Protein AF-A0A2K3MLM9-F1 (afdb_monomer)

Radius of gyration: 19.61 Å; Cα contacts (8 Å, |Δi|>4): 343; chains: 1; bounding box: 57×37×43 Å

Solvent-accessible surface area (backbone atoms only — not comparable to full-atom values): 11758 Å² total; per-residue (Å²): 113,36,79,47,75,52,53,38,88,58,77,41,21,34,33,25,60,67,54,28,51,53,52,36,50,49,47,52,48,19,49,77,69,70,30,42,37,36,36,40,39,23,17,70,8,52,23,69,92,56,47,68,53,13,57,51,27,36,57,53,37,41,52,50,48,48,47,32,40,68,79,66,66,47,57,37,33,18,35,39,33,67,45,21,12,20,46,44,40,74,22,64,52,65,68,32,81,50,70,45,68,47,87,93,38,50,70,34,66,64,51,69,69,60,54,52,52,51,53,59,56,54,72,73,68,84,79,83,92,83,88,79,91,86,80,87,79,79,98,71,66,66,46,74,50,76,44,68,44,80,36,78,95,73,40,28,32,39,30,39,37,37,33,20,43,81,86,66,45,85,71,50,70,50,77,48,78,41,87,50,81,60,58,69,70,57,42,47,55,48,36,51,50,50,50,50,51,54,45,55,76,74,38,98,75,84,85,86,75,135

Structure (mmCIF, N/CA/C/O backbone):
data_AF-A0A2K3MLM9-F1
#
_entry.id   AF-A0A2K3MLM9-F1
#
loop_
_atom_site.group_PDB
_atom_site.id
_atom_site.type_symbol
_atom_site.label_atom_id
_atom_site.label_alt_id
_atom_site.label_comp_id
_atom_site.label_asym_id
_atom_site.label_entity_id
_atom_site.label_seq_id
_atom_site.pdbx_PDB_ins_code
_atom_site.Cartn_x
_atom_site.Cartn_y
_atom_site.Cartn_z
_atom_site.occupancy
_atom_site.B_iso_or_equiv
_atom_site.auth_seq_id
_atom_site.auth_comp_id
_atom_site.auth_asym_id
_atom_site.auth_atom_id
_atom_site.pdbx_PDB_model_num
ATOM 1 N N . VAL A 1 1 ? -19.804 -4.302 3.573 1.00 90.56 1 VAL A N 1
ATOM 2 C CA . VAL A 1 1 ? -18.387 -4.285 3.144 1.00 90.56 1 VAL A CA 1
ATOM 3 C C . VAL A 1 1 ? -18.208 -3.100 2.211 1.00 90.56 1 VAL A C 1
ATOM 5 O O . VAL A 1 1 ? -19.071 -2.912 1.361 1.00 90.56 1 VAL A O 1
ATOM 8 N N . ALA A 1 2 ? -17.170 -2.289 2.395 1.00 97.31 2 ALA A N 1
ATOM 9 C CA . ALA A 1 2 ? -16.799 -1.199 1.493 1.00 97.31 2 ALA A CA 1
ATOM 10 C C . ALA A 1 2 ? -15.639 -1.664 0.600 1.00 97.31 2 ALA A C 1
ATOM 12 O O . ALA A 1 2 ? -14.685 -2.255 1.106 1.00 97.31 2 ALA A O 1
ATOM 13 N N . ILE A 1 3 ? -15.735 -1.450 -0.715 1.00 97.81 3 ILE A N 1
ATOM 14 C CA . ILE A 1 3 ? -14.769 -1.986 -1.684 1.00 97.81 3 ILE A CA 1
ATOM 15 C C . ILE A 1 3 ? -14.265 -0.872 -2.600 1.00 97.81 3 ILE A C 1
ATOM 17 O O . ILE A 1 3 ? -15.057 -0.091 -3.127 1.00 97.81 3 ILE A O 1
ATOM 21 N N . GLY A 1 4 ? -12.949 -0.824 -2.794 1.00 97.56 4 GLY A N 1
ATOM 22 C CA . GLY A 1 4 ? -12.279 0.024 -3.775 1.00 97.56 4 GLY A CA 1
ATOM 23 C C . GLY A 1 4 ? -11.453 -0.820 -4.739 1.00 97.56 4 GLY A C 1
ATOM 24 O O . GLY A 1 4 ? -10.798 -1.769 -4.322 1.00 97.56 4 GLY A O 1
ATOM 25 N N . ILE A 1 5 ? -11.475 -0.479 -6.025 1.00 97.44 5 ILE A N 1
ATOM 26 C CA . ILE A 1 5 ? -10.674 -1.151 -7.053 1.00 97.44 5 ILE A CA 1
ATOM 27 C C . ILE A 1 5 ? -9.903 -0.075 -7.809 1.00 97.44 5 ILE A C 1
ATOM 29 O O . ILE A 1 5 ? -10.495 0.894 -8.292 1.00 97.44 5 ILE A O 1
ATOM 33 N N . MET A 1 6 ? -8.581 -0.213 -7.851 1.00 96.44 6 MET A N 1
ATOM 34 C CA . MET A 1 6 ? -7.717 0.647 -8.651 1.00 96.44 6 MET A CA 1
ATOM 35 C C . MET A 1 6 ? -7.666 0.149 -10.095 1.00 96.44 6 MET A C 1
ATOM 37 O O . MET A 1 6 ? -7.572 -1.050 -10.335 1.00 96.44 6 MET A O 1
ATOM 41 N N . GLU A 1 7 ? -7.694 1.083 -11.044 1.00 94.56 7 GLU A N 1
ATOM 42 C CA . GLU A 1 7 ? -7.625 0.791 -12.477 1.00 94.56 7 GLU A CA 1
ATOM 43 C C . GLU A 1 7 ? -6.216 1.089 -12.999 1.00 94.56 7 GLU A C 1
ATOM 45 O O . GLU A 1 7 ? -5.811 2.256 -13.046 1.00 94.56 7 GLU A O 1
ATOM 50 N N . PHE A 1 8 ? -5.459 0.050 -13.365 1.00 92.19 8 PHE A N 1
ATOM 51 C CA . PHE A 1 8 ? -4.082 0.212 -13.835 1.00 92.19 8 PHE A CA 1
ATOM 52 C C . PHE A 1 8 ? -4.017 0.780 -15.256 1.00 92.19 8 PHE A C 1
ATOM 54 O O . PHE A 1 8 ? -3.104 1.553 -15.556 1.00 92.19 8 PHE A O 1
ATOM 61 N N . GLU A 1 9 ? -4.993 0.475 -16.117 1.00 92.69 9 GLU A N 1
ATOM 62 C CA . GLU A 1 9 ? -5.016 0.991 -17.493 1.00 92.69 9 GLU A CA 1
ATOM 63 C C . GLU A 1 9 ? -5.101 2.525 -17.520 1.00 92.69 9 GLU A C 1
ATOM 65 O O . GLU A 1 9 ? -4.566 3.187 -18.414 1.00 92.69 9 GLU A O 1
ATOM 70 N N . PHE A 1 10 ? -5.686 3.122 -16.479 1.00 90.69 10 PHE A N 1
ATOM 71 C CA . PHE A 1 10 ? -5.746 4.566 -16.327 1.00 90.69 10 PHE A CA 1
ATOM 72 C C . PHE A 1 10 ? -4.451 5.132 -15.731 1.00 90.69 10 PHE A C 1
ATOM 74 O O . PHE A 1 10 ? -4.239 5.149 -14.516 1.00 90.69 10 PHE A O 1
ATOM 81 N N . MET A 1 11 ? -3.584 5.659 -16.600 1.00 89.12 11 MET A N 1
ATOM 82 C CA . MET A 1 11 ? -2.323 6.310 -16.213 1.00 89.12 11 MET A CA 1
ATOM 83 C C . MET A 1 11 ? -1.445 5.438 -15.292 1.00 89.12 11 MET A C 1
ATOM 85 O O . MET A 1 11 ? -0.828 5.952 -14.351 1.00 89.12 11 MET A O 1
ATOM 89 N N . GLY A 1 12 ? -1.421 4.122 -15.524 1.00 89.62 12 GLY A N 1
ATOM 90 C CA . GLY A 1 12 ? -0.665 3.167 -14.710 1.00 89.62 12 GLY A CA 1
ATOM 91 C C . GLY A 1 12 ? -1.193 3.036 -13.281 1.00 89.62 12 GLY A C 1
ATOM 92 O O . GLY A 1 12 ? -0.397 2.826 -12.367 1.00 89.62 12 GLY A O 1
ATOM 93 N N . GLY A 1 13 ? -2.486 3.289 -13.045 1.00 91.06 13 GLY A N 1
ATOM 94 C CA . GLY A 1 13 ? -3.088 3.289 -11.708 1.00 91.06 13 GLY A CA 1
ATOM 95 C C . GLY A 1 13 ? -2.436 4.288 -10.756 1.00 91.06 13 GLY A C 1
ATOM 96 O O . GLY A 1 13 ? -2.437 4.104 -9.538 1.00 91.06 13 GLY A O 1
ATOM 97 N N . SER A 1 14 ? -1.794 5.326 -11.297 1.00 91.44 14 SER A N 1
ATOM 98 C CA . SER A 1 14 ? -1.012 6.262 -10.498 1.00 91.44 14 SER A CA 1
ATOM 99 C C . SER A 1 14 ? -1.902 7.034 -9.526 1.00 91.44 14 SER A C 1
ATOM 101 O O . SER A 1 14 ? -2.950 7.568 -9.901 1.00 91.44 14 SER A O 1
ATOM 103 N N . MET A 1 15 ? -1.478 7.110 -8.268 1.00 93.88 15 MET A N 1
ATOM 104 C CA . MET A 1 15 ? -2.211 7.823 -7.230 1.00 93.88 15 MET A CA 1
ATOM 105 C C . MET A 1 15 ? -1.957 9.328 -7.341 1.00 93.88 15 MET A C 1
ATOM 107 O O . MET A 1 15 ? -0.863 9.800 -7.032 1.00 93.88 15 MET A O 1
ATOM 111 N N . GLY A 1 16 ? -2.980 10.061 -7.778 1.00 91.62 16 GLY A N 1
ATOM 112 C CA . GLY A 1 16 ? -3.070 11.521 -7.709 1.00 91.62 16 GLY A CA 1
ATOM 113 C C . GLY A 1 16 ? -4.170 11.976 -6.746 1.00 91.62 16 GLY A C 1
ATOM 114 O O . GLY A 1 16 ? -4.774 11.158 -6.053 1.00 91.62 16 GLY A O 1
ATOM 115 N N . SER A 1 17 ? -4.477 13.268 -6.732 1.00 93.69 17 SER A N 1
ATOM 116 C CA . SER A 1 17 ? -5.424 13.923 -5.817 1.00 93.69 17 SER A CA 1
ATOM 117 C C . SER A 1 17 ? -6.817 13.298 -5.859 1.00 93.69 17 SER A C 1
ATOM 119 O O . SER A 1 17 ? -7.429 13.076 -4.819 1.00 93.69 17 SER A O 1
ATOM 121 N N . VAL A 1 18 ? -7.305 12.949 -7.055 1.00 96.12 18 VAL A N 1
ATOM 122 C CA . VAL A 1 18 ? -8.627 12.319 -7.224 1.00 96.12 18 VAL A CA 1
ATOM 123 C C . VAL A 1 18 ? -8.650 10.901 -6.658 1.00 96.12 18 VAL A C 1
ATOM 125 O O . VAL A 1 18 ? -9.601 10.526 -5.977 1.00 96.12 18 VAL A O 1
ATOM 128 N N . VAL A 1 19 ? -7.608 10.107 -6.923 1.00 96.44 19 VAL A N 1
ATOM 129 C CA . VAL A 1 19 ? -7.496 8.743 -6.379 1.00 96.44 19 VAL A CA 1
ATOM 130 C C . VAL A 1 19 ? -7.407 8.808 -4.857 1.00 96.44 19 VAL A C 1
ATOM 132 O O . VAL A 1 19 ? -8.139 8.093 -4.178 1.00 96.44 19 VAL A O 1
ATOM 135 N N . GLY A 1 20 ? -6.580 9.718 -4.333 1.00 96.50 20 GLY A N 1
ATOM 136 C CA . GLY A 1 20 ? -6.445 9.946 -2.900 1.00 96.50 20 GLY A CA 1
ATOM 137 C C . GLY A 1 20 ? -7.760 10.326 -2.231 1.00 96.50 20 GLY A C 1
ATOM 138 O O . GLY A 1 20 ? -8.172 9.661 -1.288 1.00 96.50 20 GLY A O 1
ATOM 139 N N . GLU A 1 21 ? -8.475 11.316 -2.769 1.00 97.81 21 GLU A N 1
ATOM 140 C CA . GLU A 1 21 ? -9.786 11.729 -2.256 1.00 97.81 21 GLU A CA 1
ATOM 141 C C . GLU A 1 21 ? -10.813 10.591 -2.287 1.00 97.81 21 GLU A C 1
ATOM 143 O O . GLU A 1 21 ? -11.516 10.374 -1.302 1.00 97.81 21 GLU A O 1
ATOM 148 N N . LYS A 1 22 ? -10.903 9.836 -3.391 1.00 98.12 22 LYS A N 1
ATOM 149 C CA . LYS A 1 22 ? -11.869 8.732 -3.508 1.00 98.12 22 LYS A CA 1
ATOM 150 C C . LYS A 1 22 ? -11.592 7.620 -2.497 1.00 98.12 22 LYS A C 1
ATOM 152 O O . LYS A 1 22 ? -12.539 7.099 -1.913 1.00 98.12 22 LYS A O 1
ATOM 157 N N . ILE A 1 23 ? -10.323 7.273 -2.279 1.00 97.94 23 ILE A N 1
ATOM 158 C CA . ILE A 1 23 ? -9.939 6.264 -1.286 1.00 97.94 23 ILE A CA 1
ATOM 159 C C . ILE A 1 23 ? -10.205 6.781 0.131 1.00 97.94 23 ILE A C 1
ATOM 161 O O . ILE A 1 23 ? -10.797 6.061 0.929 1.00 97.94 23 ILE A O 1
ATOM 165 N N . THR A 1 24 ? -9.847 8.031 0.442 1.00 98.31 24 THR A N 1
ATOM 166 C CA . THR A 1 24 ? -10.142 8.628 1.753 1.00 98.31 24 THR A CA 1
ATOM 167 C C . THR A 1 24 ? -11.640 8.629 2.043 1.00 98.31 24 THR A C 1
ATOM 169 O O . THR A 1 24 ? -12.044 8.141 3.093 1.00 98.31 24 THR A O 1
ATOM 172 N N . ARG A 1 25 ? -12.480 9.062 1.095 1.00 98.38 25 ARG A N 1
ATOM 173 C CA . ARG A 1 25 ? -13.941 9.025 1.260 1.00 98.38 25 ARG A CA 1
ATOM 174 C C . ARG A 1 25 ? -14.484 7.615 1.447 1.00 98.38 25 ARG A C 1
ATOM 176 O O . ARG A 1 25 ? -15.427 7.427 2.207 1.00 98.38 25 ARG A O 1
ATOM 183 N N . LEU A 1 26 ? -13.913 6.626 0.759 1.00 98.62 26 LEU A N 1
ATOM 184 C CA . LEU A 1 26 ? -14.287 5.226 0.948 1.00 98.62 26 LEU A CA 1
ATOM 185 C C . LEU A 1 26 ? -13.968 4.758 2.375 1.00 98.62 26 LEU A C 1
ATOM 187 O O . LEU A 1 26 ? -14.805 4.101 2.989 1.00 98.62 26 LEU A O 1
ATOM 191 N N . ILE A 1 27 ? -12.794 5.118 2.903 1.00 98.25 27 ILE A N 1
ATOM 192 C CA . ILE A 1 27 ? -12.388 4.807 4.281 1.00 98.25 27 ILE A CA 1
ATOM 193 C C . ILE A 1 27 ? -13.314 5.505 5.278 1.00 98.25 27 ILE A C 1
ATOM 195 O O . ILE A 1 27 ? -13.842 4.852 6.167 1.00 98.25 27 ILE A O 1
ATOM 199 N N . GLU A 1 28 ? -13.576 6.801 5.114 1.00 97.88 28 GLU A N 1
ATOM 200 C CA . GLU A 1 28 ? -14.482 7.562 5.985 1.00 97.88 28 GLU A CA 1
ATOM 201 C C . GLU A 1 28 ? -15.913 7.011 5.947 1.00 97.88 28 GLU A C 1
ATOM 203 O O . GLU A 1 28 ? -16.574 6.880 6.978 1.00 97.88 28 GLU A O 1
ATOM 208 N N . TYR A 1 29 ? -16.395 6.627 4.764 1.00 98.19 29 TYR A N 1
ATOM 209 C CA . TYR A 1 29 ? -17.675 5.946 4.619 1.00 98.19 29 TYR A CA 1
ATOM 210 C C . TYR A 1 29 ? -17.681 4.602 5.361 1.00 98.19 29 TYR A C 1
ATOM 212 O O . TYR A 1 29 ? -18.615 4.324 6.113 1.00 98.19 29 TYR A O 1
ATOM 220 N N . ALA A 1 30 ? -16.632 3.789 5.198 1.00 97.94 30 ALA A N 1
ATOM 221 C CA . ALA A 1 30 ? -16.484 2.514 5.895 1.00 97.94 30 ALA A CA 1
ATOM 222 C C . ALA A 1 30 ? -16.412 2.697 7.421 1.00 97.94 30 ALA A C 1
ATOM 224 O O . ALA A 1 30 ? -17.059 1.946 8.147 1.00 97.94 30 ALA A O 1
ATOM 225 N N . THR A 1 31 ? -15.716 3.734 7.895 1.00 96.94 31 THR A N 1
ATOM 226 C CA . THR A 1 31 ? -15.666 4.170 9.298 1.00 96.94 31 THR A CA 1
ATOM 227 C C . THR A 1 31 ? -17.065 4.477 9.828 1.00 96.94 31 THR A C 1
ATOM 229 O O . THR A 1 31 ? -17.504 3.872 10.806 1.00 96.94 31 THR A O 1
ATOM 232 N N . ASN A 1 32 ? -17.798 5.370 9.158 1.00 96.94 32 ASN A N 1
ATOM 233 C CA . ASN A 1 32 ? -19.117 5.829 9.604 1.00 96.94 32 ASN A CA 1
ATOM 234 C C . ASN A 1 32 ? -20.160 4.707 9.611 1.00 96.94 32 ASN A C 1
ATOM 236 O O . ASN A 1 32 ? -21.000 4.637 10.504 1.00 96.94 32 ASN A O 1
ATOM 240 N N . GLN A 1 33 ? -20.096 3.816 8.622 1.00 97.06 33 GLN A N 1
ATOM 241 C CA . GLN A 1 33 ? -21.010 2.682 8.493 1.00 97.06 33 GLN A CA 1
ATOM 242 C C . GLN A 1 33 ? -20.520 1.424 9.229 1.00 97.06 33 GLN A C 1
ATOM 244 O O . GLN A 1 33 ? -21.199 0.399 9.198 1.00 97.06 33 GLN A O 1
ATOM 249 N N . ARG A 1 34 ? -19.348 1.481 9.880 1.00 95.31 34 ARG A N 1
ATOM 250 C CA . ARG A 1 34 ? -18.691 0.349 10.560 1.00 95.31 34 ARG A CA 1
ATOM 251 C C . ARG A 1 34 ? -18.561 -0.896 9.680 1.00 95.31 34 ARG A C 1
ATOM 253 O O . ARG A 1 34 ? -18.831 -2.018 10.107 1.00 95.31 34 ARG A O 1
ATOM 260 N N . LEU A 1 35 ? -18.176 -0.696 8.426 1.00 96.75 35 LEU A N 1
ATOM 261 C CA . LEU A 1 35 ? -18.031 -1.764 7.444 1.00 96.75 35 LEU A CA 1
ATOM 262 C C . LEU A 1 35 ? -16.568 -2.194 7.337 1.00 96.75 35 LEU A C 1
ATOM 264 O O . LEU A 1 35 ? -15.711 -1.318 7.328 1.00 96.75 35 LEU A O 1
ATOM 268 N N . PRO A 1 36 ? -16.278 -3.497 7.150 1.00 95.06 36 PRO A N 1
ATOM 269 C CA . PRO A 1 36 ? -14.948 -3.936 6.745 1.00 95.06 36 PRO A 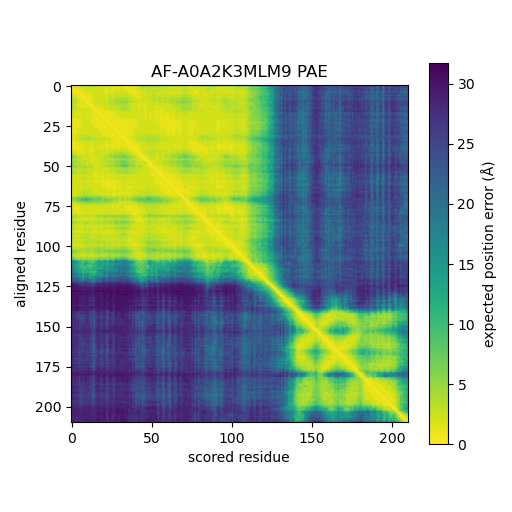CA 1
ATOM 270 C C . PRO A 1 36 ? -14.602 -3.365 5.363 1.00 95.06 36 PRO A C 1
ATOM 272 O O . PRO A 1 36 ? -15.491 -3.203 4.513 1.00 95.06 36 PRO A O 1
ATOM 275 N N . LEU A 1 37 ? -13.316 -3.104 5.143 1.00 97.75 37 LEU A N 1
ATOM 276 C CA . LEU A 1 37 ? -12.780 -2.416 3.974 1.00 97.75 37 LEU A CA 1
ATOM 277 C C . LEU A 1 37 ? -11.884 -3.358 3.168 1.00 97.75 37 LEU A C 1
ATOM 279 O O . LEU A 1 37 ? -11.000 -4.009 3.722 1.00 97.75 37 LEU A O 1
ATOM 283 N N . ILE A 1 38 ? -12.086 -3.394 1.853 1.00 97.44 38 ILE A N 1
ATOM 284 C CA . ILE A 1 38 ? -11.232 -4.130 0.918 1.00 97.44 38 ILE A CA 1
ATOM 285 C C . ILE A 1 38 ? -10.796 -3.181 -0.194 1.00 97.44 38 ILE A C 1
ATOM 287 O O . ILE A 1 38 ? -11.636 -2.506 -0.792 1.00 97.44 38 ILE A O 1
ATOM 291 N N . ILE A 1 39 ? -9.497 -3.124 -0.488 1.00 97.81 39 ILE A N 1
ATOM 292 C CA . ILE A 1 39 ? -8.977 -2.321 -1.602 1.00 97.81 39 ILE A CA 1
ATOM 293 C C . ILE A 1 39 ? -8.106 -3.193 -2.500 1.00 97.81 39 ILE A C 1
ATOM 295 O O . ILE A 1 39 ? -7.098 -3.726 -2.049 1.00 97.81 39 ILE A O 1
ATOM 299 N N . VAL A 1 40 ? -8.478 -3.312 -3.775 1.00 96.88 40 VAL A N 1
ATOM 300 C CA . VAL A 1 40 ? -7.644 -3.939 -4.806 1.00 96.88 40 VAL A CA 1
ATOM 301 C C . VAL A 1 40 ? -6.678 -2.891 -5.346 1.00 96.88 40 VAL A C 1
ATOM 303 O O . VAL A 1 40 ? -7.088 -1.917 -5.982 1.00 96.88 40 VAL A O 1
ATOM 306 N N . CYS A 1 41 ? -5.399 -3.080 -5.051 1.00 95.75 41 CYS A N 1
ATOM 307 C CA . CYS A 1 41 ? -4.312 -2.184 -5.398 1.00 95.75 41 CYS A CA 1
ATOM 308 C C . CYS A 1 41 ? -3.675 -2.626 -6.712 1.00 95.75 41 CYS A C 1
ATOM 310 O O . CYS A 1 41 ? -3.204 -3.753 -6.810 1.00 95.75 41 CYS A O 1
ATOM 312 N N . ALA A 1 42 ? -3.616 -1.703 -7.670 1.00 94.75 42 ALA A N 1
ATOM 313 C CA . ALA A 1 42 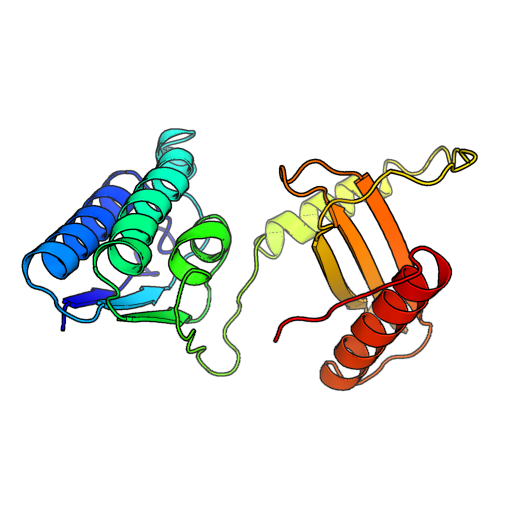? -2.890 -1.836 -8.926 1.00 94.75 42 ALA A CA 1
ATOM 314 C C . ALA A 1 42 ? -2.330 -0.452 -9.283 1.00 94.75 42 ALA A C 1
ATOM 316 O O . ALA A 1 42 ? -3.089 0.483 -9.550 1.00 94.75 42 ALA A O 1
ATOM 317 N N . SER A 1 43 ? -1.012 -0.263 -9.189 1.00 93.00 43 SER A N 1
ATOM 318 C CA . SER A 1 43 ? -0.388 1.053 -9.339 1.00 93.00 43 SER A CA 1
ATOM 319 C C . SER A 1 43 ? 1.104 1.018 -9.678 1.00 93.00 43 SER A C 1
ATOM 321 O O . SER A 1 43 ? 1.896 0.284 -9.091 1.00 93.00 43 SER A O 1
ATOM 323 N N . GLY A 1 44 ? 1.518 1.928 -10.558 1.00 87.00 44 GLY A N 1
ATOM 324 C CA . GLY A 1 44 ? 2.912 2.292 -10.813 1.00 87.00 44 GLY A CA 1
ATOM 325 C C . GLY A 1 44 ? 3.494 3.312 -9.820 1.00 87.00 44 GLY A C 1
ATOM 326 O O . GLY A 1 44 ? 4.649 3.709 -9.973 1.00 87.00 44 GLY A O 1
ATOM 327 N N . GLY A 1 45 ? 2.712 3.774 -8.834 1.00 87.56 45 GLY A N 1
ATOM 328 C CA . GLY A 1 45 ? 3.148 4.710 -7.796 1.00 87.56 45 GLY A CA 1
ATOM 329 C C . GLY A 1 45 ? 2.390 6.039 -7.776 1.00 87.56 45 GLY A C 1
ATOM 330 O O . GLY A 1 45 ? 1.219 6.126 -8.138 1.00 87.56 45 GLY A O 1
ATOM 331 N N . ALA A 1 46 ? 3.048 7.095 -7.293 1.00 87.19 46 ALA A N 1
ATOM 332 C CA . ALA A 1 46 ? 2.462 8.433 -7.220 1.00 87.19 46 ALA A CA 1
ATOM 333 C C . ALA A 1 46 ? 2.398 9.089 -8.611 1.00 87.19 46 ALA A C 1
ATOM 335 O O . ALA A 1 46 ? 3.309 8.931 -9.426 1.00 87.19 46 ALA A O 1
ATOM 336 N N . ARG A 1 47 ? 1.339 9.858 -8.885 1.00 86.94 47 ARG A N 1
ATOM 337 C CA . ARG A 1 47 ? 1.157 10.534 -10.175 1.00 86.94 47 ARG A CA 1
ATOM 338 C C . ARG A 1 47 ? 2.054 11.763 -10.283 1.00 86.94 47 ARG A C 1
ATOM 340 O O . ARG A 1 47 ? 1.749 12.816 -9.726 1.00 86.94 47 ARG A O 1
ATOM 347 N N . MET A 1 48 ? 3.157 11.642 -11.016 1.00 83.62 48 MET A N 1
ATOM 348 C CA . MET A 1 48 ? 4.163 12.707 -11.133 1.00 83.62 48 MET A CA 1
ATOM 349 C C . MET A 1 48 ? 3.613 14.008 -11.736 1.00 83.62 48 MET A C 1
ATOM 351 O O . MET A 1 48 ? 4.112 15.078 -11.408 1.00 83.62 48 MET A O 1
ATOM 355 N N . GLN A 1 49 ? 2.565 13.932 -12.563 1.00 85.56 49 GLN A N 1
ATOM 356 C CA . GLN A 1 49 ? 1.923 15.089 -13.197 1.00 85.56 49 GLN A CA 1
ATOM 357 C C . GLN A 1 49 ? 1.295 16.051 -12.181 1.00 85.56 49 GLN A C 1
ATOM 359 O O . GLN A 1 49 ? 1.189 17.240 -12.458 1.00 85.56 49 GLN A O 1
ATOM 364 N N . GLU A 1 50 ? 0.903 15.551 -11.007 1.00 81.19 50 GLU A N 1
ATOM 365 C CA . GLU A 1 50 ? 0.347 16.375 -9.926 1.00 81.19 50 GLU A CA 1
ATOM 366 C C . GLU A 1 50 ? 1.402 16.710 -8.848 1.00 81.19 50 GLU A C 1
ATOM 368 O O . GLU A 1 50 ? 1.099 17.347 -7.839 1.00 81.19 50 GLU A O 1
ATOM 373 N N . GLY A 1 51 ? 2.659 16.295 -9.050 1.00 83.69 51 GLY A N 1
ATOM 374 C CA . GLY A 1 51 ? 3.794 16.647 -8.199 1.00 83.69 51 GLY A CA 1
ATOM 375 C C . GLY A 1 51 ? 3.610 16.263 -6.727 1.00 83.69 51 GLY A C 1
ATOM 376 O O . GLY A 1 51 ? 3.301 15.118 -6.390 1.00 83.69 51 GLY A O 1
ATOM 377 N N . SER A 1 52 ? 3.823 17.232 -5.834 1.00 84.50 52 SER A N 1
ATOM 378 C CA . SER A 1 52 ? 3.734 17.041 -4.381 1.00 84.50 52 SER A CA 1
ATOM 379 C C . SER A 1 52 ? 2.330 16.668 -3.902 1.00 84.50 52 SER A C 1
ATOM 381 O O . SER A 1 52 ? 2.211 15.974 -2.892 1.00 84.50 52 SER A O 1
ATOM 383 N N . LEU A 1 53 ? 1.272 17.046 -4.630 1.00 81.38 53 LEU A N 1
ATOM 384 C CA . LEU A 1 53 ? -0.106 16.709 -4.258 1.00 81.38 53 LEU A CA 1
ATOM 385 C C . LEU A 1 53 ? -0.331 15.197 -4.237 1.00 81.38 53 LEU A C 1
ATOM 387 O O . LEU A 1 53 ? -0.974 14.693 -3.316 1.00 81.38 53 LEU A O 1
ATOM 391 N N . SER A 1 54 ? 0.260 14.470 -5.188 1.00 84.00 54 SER A N 1
ATOM 392 C CA . SER A 1 54 ? 0.233 13.004 -5.231 1.00 84.00 54 SER A CA 1
ATOM 393 C C . SER A 1 54 ? 0.925 12.375 -4.028 1.00 84.00 54 SER A C 1
ATOM 395 O O . SER A 1 54 ? 0.439 11.389 -3.479 1.00 84.00 54 SER A O 1
ATOM 397 N N . LEU A 1 55 ? 2.044 12.956 -3.586 1.00 83.75 55 LEU A N 1
ATOM 398 C CA . LEU A 1 55 ? 2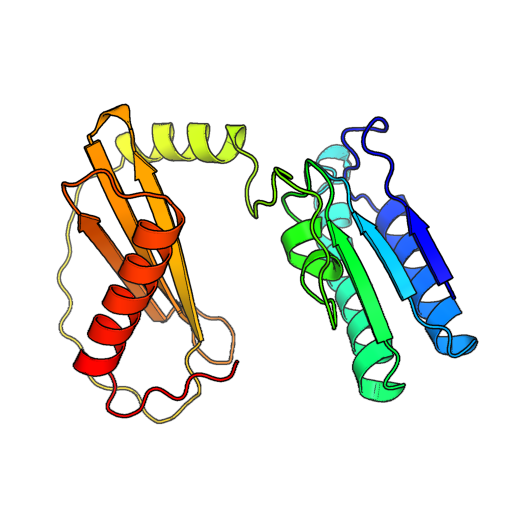.769 12.476 -2.412 1.00 83.75 55 LEU A CA 1
ATOM 399 C C . LEU A 1 55 ? 1.949 12.691 -1.134 1.00 83.75 55 LEU A C 1
ATOM 401 O O . LEU A 1 55 ? 1.853 11.787 -0.306 1.00 83.75 55 LEU A O 1
ATOM 405 N N . MET A 1 56 ? 1.303 13.853 -0.990 1.00 90.19 56 MET A N 1
ATOM 406 C CA . MET A 1 56 ? 0.475 14.149 0.185 1.00 90.19 56 MET A CA 1
ATOM 407 C C . MET A 1 56 ? -0.729 13.210 0.320 1.00 90.19 56 MET A C 1
ATOM 409 O O . MET A 1 56 ? -1.179 12.964 1.441 1.00 90.19 56 MET A O 1
ATOM 413 N N . GLN A 1 57 ? -1.210 12.615 -0.780 1.00 92.06 57 GLN A N 1
ATOM 414 C CA . GLN A 1 57 ? -2.277 11.613 -0.703 1.00 92.06 57 GLN A CA 1
ATOM 415 C C . GLN A 1 57 ? -1.870 10.387 0.117 1.00 92.06 57 GLN A C 1
ATOM 417 O O . GLN A 1 57 ? -2.717 9.823 0.801 1.00 92.06 57 GLN A O 1
ATOM 422 N N . MET A 1 58 ? -0.583 10.012 0.136 1.00 91.88 58 MET A N 1
ATOM 423 C CA . MET A 1 58 ? -0.107 8.920 0.994 1.00 91.88 58 MET A CA 1
ATOM 424 C C . MET A 1 58 ? -0.417 9.208 2.463 1.00 91.88 58 MET A C 1
ATO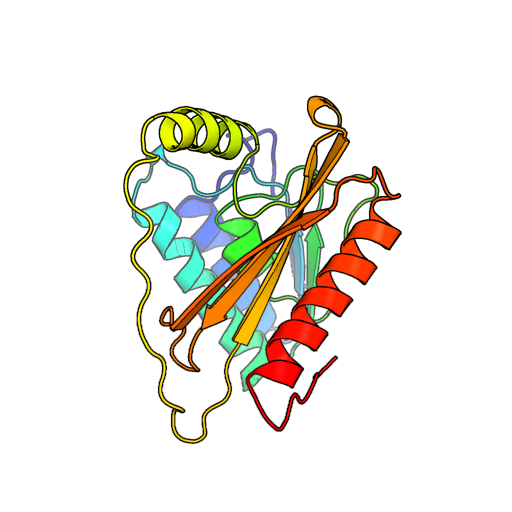M 426 O O . MET A 1 58 ? -1.010 8.376 3.150 1.00 91.88 58 MET A O 1
ATOM 430 N N . ALA A 1 59 ? -0.042 10.400 2.934 1.00 90.00 59 ALA A N 1
ATOM 431 C CA . ALA A 1 59 ? -0.253 10.813 4.316 1.00 90.00 59 ALA A CA 1
ATOM 432 C C . ALA A 1 59 ? -1.747 10.908 4.645 1.00 90.00 59 ALA A C 1
ATOM 434 O O . ALA A 1 59 ? -2.186 10.397 5.673 1.00 90.00 59 ALA A O 1
ATOM 435 N N . LYS A 1 60 ? -2.533 11.493 3.736 1.00 95.75 60 LYS A N 1
ATOM 436 C CA . LYS A 1 60 ? -3.982 11.634 3.888 1.00 95.75 60 LYS A CA 1
ATOM 437 C C . LYS A 1 60 ? -4.684 10.287 4.057 1.00 95.75 60 LYS A C 1
ATOM 439 O O . LYS A 1 60 ? -5.426 10.101 5.018 1.00 95.75 60 LYS A O 1
ATOM 444 N N . ILE A 1 61 ? -4.434 9.341 3.150 1.00 97.19 61 ILE A N 1
ATOM 445 C CA . ILE A 1 61 ? -5.053 8.013 3.211 1.00 97.19 61 ILE A CA 1
ATOM 446 C C . ILE A 1 61 ? -4.585 7.271 4.467 1.00 97.19 61 ILE A C 1
ATOM 448 O O . ILE A 1 61 ? -5.406 6.691 5.169 1.00 97.19 61 ILE A O 1
ATOM 452 N N . SER A 1 62 ? -3.287 7.328 4.780 1.00 95.00 62 SER A N 1
ATOM 453 C CA . SER A 1 62 ? -2.726 6.643 5.952 1.00 95.00 62 SER A CA 1
ATOM 454 C C . SER A 1 62 ? -3.322 7.173 7.258 1.00 95.00 62 SER A C 1
ATOM 456 O O . SER A 1 62 ? -3.601 6.389 8.159 1.00 95.00 62 SER A O 1
ATOM 458 N N . SER A 1 63 ? -3.569 8.483 7.353 1.00 96.12 63 SER A N 1
ATOM 459 C CA . SER A 1 63 ? -4.226 9.096 8.512 1.00 96.12 63 SER A CA 1
ATOM 460 C C . SER A 1 63 ? -5.670 8.618 8.671 1.00 96.12 63 SER A C 1
ATOM 462 O O . SER A 1 63 ? -6.055 8.208 9.763 1.00 96.12 63 SER A O 1
ATOM 464 N N . ALA A 1 64 ? -6.459 8.627 7.591 1.00 96.94 64 ALA A N 1
ATOM 465 C CA . ALA A 1 64 ? -7.841 8.144 7.630 1.00 96.94 64 ALA A CA 1
ATOM 466 C C . ALA A 1 64 ? -7.908 6.652 7.995 1.00 96.94 64 ALA A C 1
ATOM 468 O O . ALA A 1 64 ? -8.756 6.224 8.778 1.00 96.94 64 ALA A O 1
ATOM 469 N N . LEU A 1 65 ? -6.975 5.858 7.465 1.00 95.88 65 LEU A N 1
ATOM 470 C CA . LEU A 1 65 ? -6.888 4.432 7.752 1.00 95.88 65 LEU A CA 1
ATOM 471 C C . LEU A 1 65 ? -6.464 4.158 9.203 1.00 95.88 65 LEU A C 1
ATOM 473 O O . LEU A 1 65 ? -7.006 3.262 9.844 1.00 95.88 65 LEU A O 1
ATOM 477 N N . HIS A 1 66 ? -5.548 4.963 9.750 1.00 94.25 66 HIS A N 1
ATOM 478 C CA . HIS A 1 66 ? -5.143 4.863 11.149 1.00 94.25 66 HIS A CA 1
ATOM 479 C C . HIS A 1 66 ? -6.323 5.090 12.103 1.00 94.25 66 HIS A C 1
ATOM 481 O O . HIS A 1 66 ? -6.471 4.345 13.072 1.00 94.25 66 HIS A O 1
ATOM 487 N N . GLU A 1 67 ? -7.182 6.071 11.819 1.00 91.81 67 GLU A N 1
ATOM 488 C CA . GLU A 1 67 ? -8.415 6.297 12.578 1.00 91.81 67 GLU A CA 1
ATOM 489 C C . GLU A 1 67 ? -9.393 5.116 12.443 1.00 91.81 67 GLU A C 1
ATOM 491 O O . GLU A 1 67 ? -9.901 4.620 13.454 1.00 91.81 67 GLU A O 1
ATOM 496 N N . TYR A 1 68 ? -9.599 4.618 11.220 1.00 94.12 68 TYR A N 1
ATOM 497 C CA . TYR A 1 68 ? -10.444 3.453 10.930 1.00 94.12 68 TYR A CA 1
ATOM 498 C C . TYR A 1 68 ? -10.014 2.200 11.725 1.00 94.12 68 TYR A C 1
ATOM 500 O O . TYR A 1 68 ? -10.847 1.541 12.353 1.00 94.12 68 TYR A O 1
ATOM 508 N N . GLN A 1 69 ? -8.713 1.895 11.773 1.00 90.50 69 GLN A N 1
ATOM 509 C CA . GLN A 1 69 ? -8.198 0.715 12.481 1.00 90.50 69 GLN A CA 1
ATOM 510 C C . GLN A 1 69 ? -8.070 0.941 13.994 1.00 90.50 69 GLN A C 1
ATOM 512 O O . GLN A 1 69 ? -8.421 0.070 14.782 1.00 90.50 69 GLN A O 1
ATOM 517 N N . THR A 1 70 ? -7.586 2.103 14.439 1.00 87.31 70 THR A N 1
ATOM 518 C CA . THR A 1 70 ? -7.238 2.309 15.858 1.00 87.31 70 THR A CA 1
ATOM 519 C C . THR A 1 70 ? -8.444 2.716 16.694 1.00 87.31 70 THR A C 1
ATOM 521 O O . THR A 1 70 ? -8.681 2.142 17.760 1.00 87.31 70 THR A O 1
ATOM 524 N N . ASN A 1 71 ? -9.227 3.687 16.216 1.00 84.38 71 ASN A N 1
ATOM 525 C CA . ASN A 1 71 ? -10.341 4.238 16.987 1.00 84.38 71 ASN A CA 1
ATOM 526 C C . ASN A 1 71 ? -11.591 3.367 16.853 1.00 84.38 71 ASN A C 1
ATOM 528 O O . ASN A 1 71 ? -12.292 3.146 17.839 1.00 84.38 71 ASN A O 1
ATOM 532 N N . GLN A 1 72 ? -11.854 2.846 15.650 1.00 84.19 72 GLN A N 1
ATOM 533 C CA . GLN A 1 72 ? -13.048 2.036 15.386 1.00 84.19 72 GLN A CA 1
ATOM 534 C C . GLN A 1 72 ? -12.793 0.526 15.422 1.00 84.19 72 GLN A C 1
ATOM 536 O O . GLN A 1 72 ? -13.756 -0.235 15.510 1.00 84.19 72 GLN A O 1
ATOM 541 N N . LYS A 1 73 ? -11.525 0.080 15.400 1.00 89.69 73 LYS A N 1
ATOM 542 C CA . LYS A 1 73 ? -11.143 -1.348 15.420 1.00 89.69 73 LYS A CA 1
ATOM 543 C C . LYS A 1 73 ? -11.761 -2.147 14.271 1.00 89.69 73 LYS A C 1
ATOM 545 O O . LYS A 1 73 ? -12.178 -3.290 14.455 1.00 89.69 73 LYS A O 1
ATOM 550 N N . LEU A 1 74 ? -11.855 -1.524 13.097 1.00 89.44 74 LEU A N 1
ATOM 551 C CA . LEU A 1 74 ? -12.431 -2.125 11.900 1.00 89.44 74 LEU A CA 1
ATOM 552 C C . LEU A 1 74 ? -11.351 -2.784 11.036 1.00 89.44 74 LEU A C 1
ATOM 554 O O . LEU A 1 74 ? -10.195 -2.376 11.039 1.00 89.44 74 LEU A O 1
ATOM 558 N N . PHE A 1 75 ? -11.758 -3.807 10.287 1.00 92.38 75 PHE A N 1
ATOM 559 C CA . PHE A 1 75 ? -10.858 -4.698 9.558 1.00 92.38 75 PHE A CA 1
ATOM 560 C C . PHE A 1 75 ? -10.601 -4.217 8.125 1.00 92.38 75 PHE A C 1
ATOM 562 O O . PHE A 1 75 ? -11.554 -3.904 7.402 1.00 92.38 75 PHE A O 1
ATOM 569 N N . TYR A 1 76 ? -9.339 -4.171 7.706 1.00 95.12 76 TYR A N 1
ATOM 570 C CA . TYR A 1 76 ? -8.910 -3.738 6.379 1.00 95.12 76 TYR A CA 1
ATOM 571 C C . TYR A 1 76 ? -8.022 -4.779 5.679 1.00 95.12 76 TYR A C 1
ATOM 573 O O . TYR A 1 76 ? -7.019 -5.237 6.228 1.00 95.12 76 TYR A O 1
ATOM 581 N N . VAL A 1 77 ? -8.371 -5.102 4.429 1.00 93.44 77 VAL A N 1
ATOM 582 C CA . VAL A 1 77 ? -7.634 -6.038 3.567 1.00 93.44 77 VAL A CA 1
ATOM 583 C C . VAL A 1 77 ? -7.258 -5.374 2.238 1.00 93.44 77 VAL A C 1
ATOM 585 O O . VAL A 1 77 ? -8.120 -5.207 1.368 1.00 93.44 77 VAL A O 1
ATOM 588 N N . PRO A 1 78 ? -5.984 -5.011 2.025 1.00 92.19 78 PRO A N 1
ATOM 589 C CA . PRO A 1 78 ? -5.471 -4.734 0.695 1.00 92.19 78 PRO A CA 1
ATOM 590 C C . PRO A 1 78 ? -5.268 -6.040 -0.082 1.00 92.19 78 PRO A C 1
ATOM 592 O O . PRO A 1 78 ? -4.664 -6.994 0.415 1.00 92.19 78 PRO A O 1
ATOM 595 N N . ILE A 1 79 ? -5.737 -6.060 -1.327 1.00 92.25 79 ILE A N 1
ATOM 596 C CA . ILE A 1 79 ? -5.441 -7.098 -2.315 1.00 92.25 79 ILE A CA 1
ATOM 597 C C . ILE A 1 79 ? -4.443 -6.502 -3.300 1.00 92.25 79 ILE A C 1
ATOM 599 O O . ILE A 1 79 ? -4.771 -5.582 -4.041 1.00 92.25 79 ILE A O 1
ATOM 603 N N . LEU A 1 80 ? -3.214 -6.993 -3.283 1.00 90.94 80 LEU A N 1
ATOM 604 C CA . LEU A 1 80 ? -2.115 -6.483 -4.085 1.00 90.94 80 LEU A CA 1
ATOM 605 C C . LEU A 1 80 ? -2.025 -7.261 -5.397 1.00 90.94 80 LEU A C 1
ATOM 607 O O . LEU A 1 80 ? -1.703 -8.451 -5.386 1.00 90.94 80 LEU A O 1
ATOM 611 N N . THR A 1 81 ? -2.300 -6.586 -6.513 1.00 90.75 81 THR A N 1
ATOM 612 C CA . THR A 1 81 ? -2.210 -7.161 -7.861 1.00 90.75 81 THR A CA 1
ATOM 613 C C . THR A 1 81 ? -0.997 -6.620 -8.610 1.00 90.75 81 THR A C 1
ATOM 615 O O . THR A 1 81 ? -0.304 -5.696 -8.156 1.00 90.75 81 THR A O 1
ATOM 618 N N . SER A 1 82 ? -0.691 -7.237 -9.752 1.00 85.00 82 SER A N 1
ATOM 619 C CA . SER A 1 82 ? 0.467 -6.862 -10.560 1.00 85.00 82 SER A CA 1
ATOM 620 C C . SER A 1 82 ? 0.159 -5.695 -11.512 1.00 85.00 82 SER A C 1
ATOM 622 O O . SER A 1 82 ? -0.744 -5.822 -12.337 1.00 85.00 82 SER A O 1
ATOM 624 N N . PRO A 1 83 ? 0.935 -4.594 -11.507 1.00 88.12 83 PRO A N 1
ATOM 625 C CA . PRO A 1 83 ? 1.963 -4.215 -10.537 1.00 88.12 83 PRO A CA 1
ATOM 626 C C . PRO A 1 83 ? 1.385 -3.351 -9.401 1.00 88.12 83 PRO A C 1
ATOM 628 O O . PRO A 1 83 ? 0.517 -2.514 -9.635 1.00 88.12 83 PRO A O 1
ATOM 631 N N . THR A 1 84 ? 1.946 -3.446 -8.193 1.00 88.94 84 THR A N 1
ATOM 632 C CA . THR A 1 84 ? 1.697 -2.474 -7.113 1.00 88.94 84 THR A CA 1
ATOM 633 C C . THR A 1 84 ? 3.018 -1.941 -6.589 1.00 88.94 84 THR A C 1
ATOM 635 O O . THR A 1 84 ? 3.777 -2.638 -5.912 1.00 88.94 84 THR A O 1
ATOM 638 N N . THR A 1 85 ? 3.309 -0.683 -6.910 1.00 87.00 85 THR A N 1
ATOM 639 C CA . THR A 1 85 ? 4.601 -0.073 -6.613 1.00 87.00 85 THR A CA 1
ATOM 640 C C . THR A 1 85 ? 4.505 1.335 -6.032 1.00 87.00 85 THR A C 1
ATOM 642 O O . THR A 1 85 ? 3.448 1.972 -6.046 1.00 87.00 85 THR A O 1
ATOM 645 N N . GLY A 1 86 ? 5.621 1.858 -5.520 1.00 87.06 86 GLY A N 1
ATOM 646 C CA . GLY A 1 86 ? 5.737 3.274 -5.178 1.00 87.06 86 GLY A CA 1
ATOM 647 C C . GLY A 1 86 ? 4.902 3.687 -3.971 1.00 87.06 86 GLY A C 1
ATOM 648 O O . GLY A 1 86 ? 4.834 2.996 -2.954 1.00 87.06 86 GLY A O 1
ATOM 649 N N . GLY A 1 87 ? 4.263 4.852 -4.098 1.00 85.50 87 GLY A N 1
ATOM 650 C CA . GLY A 1 87 ? 3.492 5.475 -3.023 1.00 85.50 87 GLY A CA 1
ATOM 651 C C . GLY A 1 87 ? 2.310 4.642 -2.525 1.00 85.50 87 GLY A C 1
ATOM 652 O O . GLY A 1 87 ? 1.959 4.751 -1.355 1.00 85.50 87 GLY A O 1
ATOM 653 N N . VAL A 1 88 ? 1.724 3.783 -3.366 1.00 90.19 88 VAL A N 1
ATOM 654 C CA . VAL A 1 88 ? 0.620 2.894 -2.963 1.00 90.19 88 VAL A CA 1
ATOM 655 C C . VAL A 1 88 ? 1.128 1.785 -2.045 1.00 90.19 88 VAL A C 1
ATOM 657 O O . VAL A 1 88 ? 0.609 1.624 -0.942 1.00 90.19 88 VAL A O 1
ATOM 660 N N . THR A 1 89 ? 2.202 1.091 -2.438 1.00 88.56 89 THR A N 1
ATOM 661 C CA . THR A 1 89 ? 2.875 0.095 -1.586 1.00 88.56 89 THR A CA 1
ATOM 662 C C . THR A 1 89 ? 3.373 0.734 -0.293 1.00 88.56 89 THR A C 1
ATOM 664 O O . THR A 1 89 ? 3.221 0.169 0.776 1.00 88.56 89 THR A O 1
ATOM 667 N N . ALA A 1 90 ? 3.914 1.950 -0.364 1.00 86.62 90 ALA A N 1
ATOM 668 C CA . ALA A 1 90 ? 4.426 2.680 0.793 1.00 86.62 90 ALA A CA 1
ATOM 669 C C . ALA A 1 90 ? 3.347 3.297 1.707 1.00 86.62 90 ALA A C 1
ATOM 671 O O . ALA A 1 90 ? 3.694 3.972 2.675 1.00 86.62 90 ALA A O 1
ATOM 672 N N . SER A 1 91 ? 2.063 3.128 1.385 1.00 90.81 91 SER A N 1
ATOM 673 C CA . SER A 1 91 ? 0.942 3.640 2.175 1.00 90.81 91 SER A CA 1
ATOM 674 C C . SER A 1 91 ? -0.116 2.551 2.363 1.00 90.81 91 SER A C 1
ATOM 676 O O . SER A 1 91 ? 0.187 1.487 2.899 1.00 90.81 91 SER A O 1
ATOM 678 N N . PHE A 1 92 ? -1.353 2.775 1.922 1.00 93.88 92 PHE A N 1
ATOM 679 C CA . PHE A 1 92 ? -2.488 1.898 2.202 1.00 93.88 92 PHE A CA 1
ATOM 680 C C . PHE A 1 92 ? -2.328 0.470 1.668 1.00 93.88 92 PHE A C 1
ATOM 682 O O . PHE A 1 92 ? -2.965 -0.430 2.203 1.00 93.88 92 PHE A O 1
ATOM 689 N N . GLY A 1 93 ? -1.462 0.214 0.683 1.00 89.38 93 GLY A N 1
ATOM 690 C CA . GLY A 1 93 ? -1.187 -1.147 0.211 1.00 89.38 93 GLY A CA 1
ATOM 691 C C . GLY A 1 93 ? -0.491 -2.046 1.247 1.00 89.38 93 GLY A C 1
ATOM 692 O O . GLY A 1 93 ? -0.654 -3.259 1.203 1.00 89.38 93 GLY A O 1
ATOM 693 N N . MET A 1 94 ? 0.255 -1.481 2.201 1.00 87.31 94 MET A N 1
ATOM 694 C CA . MET A 1 94 ? 0.984 -2.243 3.233 1.00 87.31 94 MET A CA 1
ATOM 695 C C . MET A 1 94 ? 0.468 -1.992 4.660 1.00 87.31 94 MET A C 1
ATOM 697 O O . MET A 1 94 ? 1.037 -2.515 5.611 1.00 87.31 94 MET A O 1
ATOM 701 N N . LEU A 1 95 ? -0.599 -1.202 4.824 1.00 89.75 95 LEU A N 1
ATOM 702 C CA . LEU A 1 95 ? -1.210 -0.889 6.127 1.00 89.75 95 LEU A CA 1
ATOM 703 C C . LEU A 1 95 ? -2.438 -1.768 6.447 1.00 89.75 95 LEU A C 1
ATOM 705 O O . LEU A 1 95 ? -3.219 -1.452 7.339 1.00 89.75 95 LEU A O 1
ATOM 709 N N . GLY A 1 96 ? -2.625 -2.857 5.698 1.00 84.19 96 GLY A N 1
ATOM 710 C CA . GLY A 1 96 ? -3.661 -3.858 5.948 1.00 84.19 96 GLY A CA 1
ATOM 711 C C . GLY A 1 96 ? -3.502 -4.587 7.274 1.00 84.19 96 GLY A C 1
ATOM 712 O O . GLY A 1 96 ? -2.382 -4.792 7.732 1.00 84.19 96 GLY A O 1
ATOM 713 N N . ASP A 1 97 ? -4.617 -5.049 7.839 1.00 80.12 97 ASP A N 1
ATOM 714 C CA . ASP A 1 97 ? -4.592 -6.060 8.902 1.00 80.12 97 ASP A CA 1
ATOM 715 C C . ASP A 1 97 ? -4.120 -7.409 8.340 1.00 80.12 97 ASP A C 1
ATOM 717 O O . ASP A 1 97 ? -3.335 -8.120 8.964 1.00 80.12 97 ASP A O 1
ATOM 721 N N . ILE A 1 98 ? -4.582 -7.747 7.130 1.00 80.38 98 ILE A N 1
ATOM 722 C CA . ILE A 1 98 ? -4.118 -8.892 6.343 1.00 80.38 98 ILE A CA 1
ATOM 723 C C . ILE A 1 98 ? -3.961 -8.440 4.896 1.00 80.38 98 ILE A C 1
ATOM 725 O O . ILE A 1 98 ? -4.930 -8.001 4.283 1.00 80.38 98 ILE A O 1
ATOM 729 N N . SER A 1 99 ? -2.764 -8.586 4.334 1.00 81.88 99 SER A N 1
ATOM 730 C CA . SER A 1 99 ? -2.512 -8.313 2.917 1.00 81.88 99 SER A CA 1
ATOM 731 C C . SER A 1 99 ? -2.614 -9.600 2.106 1.00 81.88 99 SER A C 1
ATOM 733 O O . SER A 1 99 ? -1.926 -10.578 2.398 1.00 81.88 99 SER A O 1
ATOM 735 N N . ILE A 1 100 ? -3.452 -9.592 1.073 1.00 80.00 100 ILE A N 1
ATOM 736 C CA . ILE A 1 100 ? -3.556 -10.684 0.101 1.00 80.00 100 ILE A CA 1
ATOM 737 C C . ILE A 1 100 ? -2.776 -10.267 -1.137 1.00 80.00 100 ILE A C 1
ATOM 739 O O . ILE A 1 100 ? -2.886 -9.127 -1.574 1.00 80.00 100 ILE A O 1
ATOM 743 N N . VAL A 1 101 ? -1.988 -11.171 -1.707 1.00 81.38 101 VAL A N 1
ATOM 744 C CA . VAL A 1 101 ? -1.181 -10.891 -2.899 1.00 81.38 101 VAL A CA 1
ATOM 745 C C . VAL A 1 101 ? -1.547 -11.897 -3.979 1.00 81.38 101 VAL A C 1
ATOM 747 O O . VAL A 1 101 ? -1.655 -13.092 -3.701 1.00 81.38 101 VAL A O 1
ATOM 750 N N . GLU A 1 102 ? -1.771 -11.410 -5.195 1.00 78.00 102 GLU A N 1
ATOM 751 C CA . GLU A 1 102 ? -1.956 -12.268 -6.363 1.00 78.00 102 GLU A CA 1
ATOM 752 C C . GLU A 1 102 ? -0.646 -13.029 -6.672 1.00 78.00 102 GLU A C 1
ATOM 754 O O . GLU A 1 102 ? 0.440 -12.454 -6.534 1.00 78.00 102 GLU A O 1
ATOM 759 N N . PRO A 1 103 ? -0.705 -14.315 -7.069 1.00 73.38 103 PRO A N 1
ATOM 760 C CA . PRO A 1 103 ? 0.482 -15.060 -7.482 1.00 73.38 103 PRO A CA 1
ATOM 761 C C . PRO A 1 103 ? 1.298 -14.300 -8.534 1.00 73.38 103 PRO A C 1
ATOM 763 O O . PRO A 1 103 ? 0.739 -13.710 -9.455 1.00 73.38 103 PRO A O 1
ATOM 766 N N . ASP A 1 104 ? 2.622 -14.300 -8.378 1.00 73.38 104 ASP A N 1
ATOM 767 C CA . ASP A 1 104 ? 3.575 -13.639 -9.283 1.00 73.38 104 ASP A CA 1
ATOM 768 C C . ASP A 1 104 ? 3.393 -12.112 -9.439 1.00 73.38 104 ASP A C 1
ATOM 770 O O . ASP A 1 104 ? 3.999 -11.485 -10.318 1.00 73.38 104 ASP A O 1
ATOM 774 N N . ALA A 1 105 ? 2.603 -11.471 -8.567 1.00 73.69 105 ALA A N 1
ATOM 775 C CA . ALA A 1 105 ? 2.409 -10.030 -8.613 1.00 73.69 105 ALA A CA 1
ATOM 776 C C . ALA A 1 105 ? 3.687 -9.256 -8.277 1.00 73.69 105 ALA A C 1
ATOM 778 O O . ALA A 1 105 ? 4.379 -9.513 -7.291 1.00 73.69 105 ALA A O 1
ATOM 779 N N . THR A 1 106 ? 3.986 -8.240 -9.089 1.00 78.44 106 THR A N 1
ATOM 780 C CA . THR A 1 106 ? 5.149 -7.377 -8.865 1.00 78.44 106 THR A CA 1
ATOM 781 C C . THR A 1 106 ? 4.825 -6.313 -7.822 1.00 78.44 106 THR A C 1
ATOM 783 O O . THR A 1 106 ? 4.217 -5.286 -8.139 1.00 78.44 106 THR A O 1
ATOM 786 N N . ILE A 1 107 ? 5.268 -6.546 -6.584 1.00 80.38 107 ILE A N 1
ATOM 787 C CA . ILE A 1 107 ? 5.109 -5.621 -5.458 1.00 80.38 107 ILE A CA 1
ATOM 788 C C . ILE A 1 107 ? 6.465 -5.014 -5.098 1.00 80.38 107 ILE A C 1
ATOM 790 O O . ILE A 1 107 ? 7.382 -5.734 -4.715 1.00 80.38 107 ILE A O 1
ATOM 794 N N . ALA A 1 108 ? 6.625 -3.694 -5.223 1.00 76.62 108 ALA A N 1
ATOM 795 C CA . ALA A 1 108 ? 7.923 -3.061 -4.964 1.00 76.62 108 ALA A CA 1
ATOM 796 C C . ALA A 1 108 ? 7.813 -1.605 -4.509 1.00 76.62 108 ALA A C 1
ATOM 798 O O . ALA A 1 108 ? 7.047 -0.825 -5.059 1.00 76.62 108 ALA A O 1
ATOM 799 N N . PHE A 1 109 ? 8.651 -1.169 -3.569 1.00 75.50 109 PHE A N 1
ATOM 800 C CA . PHE A 1 109 ? 8.685 0.249 -3.193 1.00 75.50 109 PHE A CA 1
ATOM 801 C C . PHE A 1 109 ? 9.136 1.151 -4.355 1.00 75.50 109 PHE A C 1
ATOM 803 O O . PHE A 1 109 ? 8.578 2.223 -4.556 1.00 75.50 109 PHE A O 1
ATOM 810 N N . ALA A 1 110 ? 10.113 0.718 -5.152 1.00 66.44 110 ALA A N 1
ATOM 811 C CA . ALA A 1 110 ? 10.578 1.453 -6.323 1.00 66.44 110 ALA A CA 1
ATOM 812 C C . ALA A 1 110 ? 10.316 0.640 -7.595 1.00 66.44 110 ALA A C 1
ATOM 814 O O . ALA A 1 110 ? 10.600 -0.555 -7.642 1.00 66.44 110 ALA A O 1
ATOM 815 N N . GLY A 1 111 ? 9.804 1.289 -8.644 1.00 61.34 111 GLY A N 1
ATOM 816 C CA . GLY A 1 111 ? 9.630 0.645 -9.944 1.00 61.34 111 GLY A CA 1
ATOM 817 C C . GLY A 1 111 ? 10.969 0.194 -10.543 1.00 61.34 111 GLY A C 1
ATOM 818 O O . GLY A 1 111 ? 11.983 0.886 -10.414 1.00 61.34 111 GLY A O 1
ATOM 819 N N . TRP A 1 112 ? 10.964 -0.939 -11.250 1.00 60.75 112 TRP A N 1
ATOM 820 C CA . TRP A 1 112 ? 12.160 -1.570 -11.828 1.00 60.75 112 TRP A CA 1
ATOM 821 C C . TRP A 1 112 ? 13.026 -0.617 -12.671 1.00 60.75 112 TRP A C 1
ATOM 823 O O . TRP A 1 112 ? 14.249 -0.616 -12.545 1.00 60.75 112 TRP A O 1
ATOM 833 N N . ARG A 1 113 ? 12.408 0.261 -13.475 1.00 60.56 113 ARG A N 1
ATOM 834 C CA . ARG A 1 113 ? 13.130 1.261 -14.289 1.00 60.56 113 ARG A CA 1
ATOM 835 C C . ARG A 1 113 ? 13.919 2.258 -13.432 1.00 60.56 113 ARG A C 1
ATOM 837 O O . ARG A 1 113 ? 15.082 2.522 -13.722 1.00 60.56 113 ARG A O 1
ATOM 844 N N . ASN A 1 114 ? 13.322 2.753 -12.346 1.00 54.47 114 ASN A N 1
ATOM 845 C CA . ASN A 1 114 ? 13.989 3.681 -11.428 1.00 54.47 114 ASN A CA 1
ATOM 846 C C . ASN A 1 114 ? 15.139 2.985 -10.692 1.00 54.47 114 ASN A C 1
ATOM 848 O O . ASN A 1 114 ? 16.220 3.554 -10.559 1.00 54.47 114 ASN A O 1
ATOM 852 N N . ALA A 1 115 ? 14.938 1.732 -10.274 1.00 53.53 115 ALA A N 1
ATOM 853 C CA . ALA A 1 115 ? 15.993 0.932 -9.658 1.00 53.53 115 ALA A CA 1
ATOM 854 C C . ALA A 1 115 ? 17.184 0.718 -10.614 1.00 53.53 115 ALA A C 1
ATOM 856 O O . ALA A 1 115 ? 18.338 0.862 -10.209 1.00 53.53 115 ALA A O 1
ATOM 857 N N . GLN A 1 116 ? 16.926 0.444 -11.898 1.00 53.09 116 GLN A N 1
ATOM 858 C CA . GLN A 1 116 ? 17.975 0.320 -12.916 1.00 53.09 116 GLN A CA 1
ATOM 859 C C . GLN A 1 116 ? 18.735 1.632 -13.144 1.00 53.09 116 GLN A C 1
ATOM 861 O O . GLN A 1 116 ? 19.965 1.616 -13.218 1.00 53.09 116 GLN A O 1
ATOM 866 N N . GLN A 1 117 ? 18.030 2.761 -13.214 1.00 53.59 117 GLN A N 1
ATOM 867 C CA . GLN A 1 117 ? 18.644 4.070 -13.422 1.00 53.59 117 GLN A CA 1
ATOM 868 C C . GLN A 1 117 ? 19.515 4.488 -12.227 1.00 53.59 117 GLN A C 1
ATOM 870 O O . GLN A 1 117 ? 20.662 4.890 -12.411 1.00 53.59 117 GLN A O 1
ATOM 875 N N . ILE A 1 118 ? 19.029 4.306 -10.994 1.00 54.72 118 ILE A N 1
ATOM 876 C CA . ILE A 1 118 ? 19.816 4.563 -9.775 1.00 54.72 118 ILE A CA 1
ATOM 877 C C . ILE A 1 118 ? 21.054 3.664 -9.739 1.00 54.72 118 ILE A C 1
ATOM 879 O O . ILE A 1 118 ? 22.144 4.130 -9.416 1.00 54.72 118 ILE A O 1
ATOM 883 N N . ARG A 1 119 ? 20.926 2.391 -10.129 1.00 50.97 119 ARG A N 1
ATOM 884 C CA . ARG A 1 119 ? 22.063 1.466 -10.207 1.00 50.97 119 ARG A CA 1
ATOM 885 C C . ARG A 1 119 ? 23.125 1.924 -11.211 1.00 50.97 119 ARG A C 1
ATOM 887 O O . ARG A 1 119 ? 24.311 1.743 -10.950 1.00 50.97 119 ARG A O 1
ATOM 894 N N . GLN A 1 120 ? 22.728 2.509 -12.340 1.00 54.97 120 GLN A N 1
ATOM 895 C CA . GLN A 1 120 ? 23.667 3.077 -13.313 1.00 54.97 120 GLN A CA 1
ATOM 896 C C . GLN A 1 120 ? 24.388 4.309 -12.749 1.00 54.97 120 GLN A C 1
ATOM 898 O O . GLN A 1 120 ? 25.603 4.410 -12.898 1.00 54.97 120 GLN A O 1
ATOM 903 N N . LEU A 1 121 ? 23.673 5.189 -12.038 1.00 56.94 121 LEU A N 1
ATOM 904 C CA . LEU A 1 121 ? 24.246 6.378 -11.395 1.00 56.94 121 LEU A CA 1
ATOM 905 C C . LEU A 1 121 ? 25.180 6.026 -10.223 1.00 56.94 121 LEU A C 1
ATOM 907 O O . LEU A 1 121 ? 26.236 6.631 -10.067 1.00 56.94 121 LEU A O 1
ATOM 911 N N . ALA A 1 122 ? 24.839 5.013 -9.424 1.00 53.00 122 ALA A N 1
ATOM 912 C CA . ALA A 1 122 ? 25.635 4.585 -8.272 1.00 53.00 122 ALA A CA 1
ATOM 913 C C . ALA A 1 122 ? 26.990 3.968 -8.664 1.00 53.00 122 ALA A C 1
ATOM 915 O O . ALA A 1 122 ? 27.955 4.079 -7.911 1.00 53.00 122 ALA A O 1
ATOM 916 N N . ASN A 1 123 ? 27.100 3.378 -9.860 1.00 48.81 123 ASN A N 1
ATOM 917 C CA . ASN A 1 123 ? 28.379 2.878 -10.380 1.00 48.81 123 ASN A CA 1
ATOM 918 C C . ASN A 1 123 ? 29.374 4.005 -10.727 1.00 48.81 123 ASN A C 1
ATOM 920 O O . ASN A 1 123 ? 30.541 3.715 -10.968 1.00 48.81 123 ASN A O 1
ATOM 924 N N . ILE A 1 124 ? 28.936 5.269 -10.740 1.00 50.72 124 ILE A N 1
ATOM 925 C CA . ILE A 1 124 ? 29.786 6.446 -10.986 1.00 50.72 124 ILE A CA 1
ATOM 926 C C . ILE A 1 124 ? 30.353 7.008 -9.662 1.00 50.72 124 ILE A C 1
ATOM 928 O O . ILE A 1 124 ? 31.348 7.723 -9.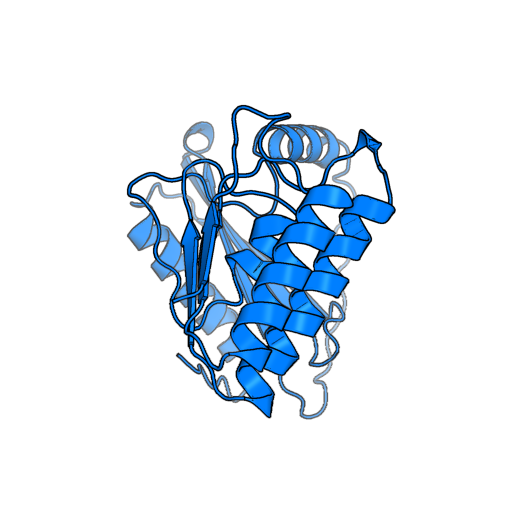675 1.00 50.72 124 ILE A O 1
ATOM 932 N N . ALA A 1 125 ? 29.775 6.654 -8.506 1.00 44.41 125 ALA A N 1
ATOM 933 C CA . ALA A 1 125 ? 30.037 7.310 -7.219 1.00 44.41 125 ALA A CA 1
ATOM 934 C C . ALA A 1 125 ? 30.783 6.442 -6.180 1.00 44.41 125 ALA A C 1
ATOM 936 O O . ALA A 1 125 ? 30.588 6.621 -4.979 1.00 44.41 125 ALA A O 1
ATOM 937 N N . GLN A 1 126 ? 31.642 5.502 -6.597 1.00 43.84 126 GLN A N 1
ATOM 938 C CA . GLN A 1 126 ? 32.513 4.779 -5.658 1.00 43.84 126 GLN A CA 1
ATOM 939 C C . GLN A 1 126 ? 33.901 5.425 -5.542 1.00 43.84 126 GLN A C 1
ATOM 941 O O . GLN A 1 126 ? 34.854 4.992 -6.180 1.00 43.84 126 GLN A O 1
ATOM 946 N N . THR A 1 127 ? 34.025 6.405 -4.646 1.00 39.06 127 THR A N 1
ATOM 947 C CA . THR A 1 127 ? 35.301 6.780 -4.011 1.00 39.06 127 THR A CA 1
ATOM 948 C C . THR A 1 127 ? 35.051 7.170 -2.556 1.00 39.06 127 THR A C 1
ATOM 950 O O . THR A 1 127 ? 34.413 8.185 -2.297 1.00 39.06 127 THR A O 1
ATOM 953 N N . GLY A 1 128 ? 35.584 6.373 -1.622 1.00 35.81 128 GLY A N 1
ATOM 954 C CA . GLY A 1 128 ? 35.746 6.743 -0.210 1.00 35.81 128 GLY A CA 1
ATOM 955 C C . GLY A 1 128 ? 35.011 5.844 0.787 1.00 35.81 128 GLY A C 1
ATOM 956 O O . GLY A 1 128 ? 33.903 6.155 1.207 1.00 35.81 128 GLY A O 1
ATOM 957 N N . HIS A 1 129 ? 35.653 4.761 1.235 1.00 37.25 129 HIS A N 1
ATOM 958 C CA . HIS A 1 129 ? 35.293 4.119 2.503 1.00 37.25 129 HIS A CA 1
ATOM 959 C C . HIS A 1 129 ? 35.846 4.972 3.656 1.00 37.25 129 HIS A C 1
ATOM 961 O O . HIS A 1 129 ? 37.060 5.104 3.784 1.00 37.25 129 HIS A O 1
ATOM 967 N N . GLN A 1 130 ? 34.974 5.533 4.499 1.00 34.72 130 GLN A N 1
ATOM 968 C CA . GLN A 1 130 ? 35.354 6.056 5.815 1.00 34.72 130 GLN A CA 1
ATOM 969 C C . GLN A 1 130 ? 34.892 5.088 6.906 1.00 34.72 130 GLN A C 1
ATOM 971 O O . GLN A 1 130 ? 33.746 4.645 6.922 1.00 34.72 130 GLN A O 1
ATOM 976 N N . GLN A 1 131 ? 35.818 4.758 7.803 1.00 34.88 131 GLN A N 1
ATOM 977 C CA . GLN A 1 131 ? 35.623 3.916 8.977 1.00 34.88 131 GLN A CA 1
ATOM 978 C C . GLN A 1 131 ? 35.384 4.831 10.185 1.00 34.88 131 GLN A C 1
ATOM 980 O O . GLN A 1 131 ? 36.196 5.719 10.439 1.00 34.88 131 GLN A O 1
ATOM 985 N N . THR A 1 132 ? 34.282 4.643 10.914 1.00 34.66 132 THR A N 1
ATOM 986 C CA . THR A 1 132 ? 33.996 5.381 12.155 1.00 34.66 132 THR A CA 1
ATOM 987 C C . THR A 1 132 ? 33.872 4.424 13.338 1.00 34.66 132 THR A C 1
ATOM 989 O O . THR A 1 132 ? 33.209 3.387 13.258 1.00 34.66 132 THR A O 1
ATOM 992 N N . ASP A 1 133 ? 34.546 4.774 14.436 1.00 32.97 133 ASP A N 1
ATOM 993 C CA . ASP A 1 133 ? 34.473 4.074 15.720 1.00 32.97 133 ASP A CA 1
ATOM 994 C C . ASP A 1 133 ? 33.093 4.258 16.364 1.00 32.97 133 ASP A C 1
ATOM 996 O O . ASP A 1 133 ? 32.536 5.358 16.398 1.00 32.97 133 ASP A O 1
ATOM 1000 N N . TRP A 1 134 ? 32.530 3.161 16.873 1.00 40.34 134 TRP A N 1
ATOM 1001 C CA . TRP A 1 134 ? 31.149 3.088 17.349 1.00 40.34 134 TRP A CA 1
ATOM 1002 C C . TRP A 1 134 ? 31.067 3.035 18.876 1.00 40.34 134 TRP A C 1
ATOM 1004 O O . TRP A 1 134 ? 31.794 2.283 19.524 1.00 40.34 134 TRP A O 1
ATOM 1014 N N . THR A 1 135 ? 30.103 3.762 19.446 1.00 36.84 135 THR A N 1
ATOM 1015 C CA . THR A 1 135 ? 29.705 3.645 20.856 1.00 36.84 135 THR A CA 1
ATOM 1016 C C . THR A 1 135 ? 28.209 3.359 20.989 1.00 36.84 135 THR A C 1
ATOM 1018 O O . THR A 1 135 ? 27.393 3.726 20.142 1.00 36.84 135 THR A O 1
ATOM 1021 N N . LYS A 1 136 ? 27.858 2.642 22.061 1.00 36.12 136 LYS A N 1
ATOM 1022 C CA . LYS A 1 136 ? 26.532 2.061 22.296 1.00 36.12 136 LYS A CA 1
ATOM 1023 C C . LYS A 1 136 ? 25.474 3.121 22.661 1.00 36.12 136 LYS A C 1
ATOM 1025 O O . LYS A 1 136 ? 25.678 3.825 23.649 1.00 36.12 136 LYS A O 1
ATOM 1030 N N . PRO A 1 137 ? 24.315 3.177 21.975 1.00 44.81 137 PRO A N 1
ATOM 1031 C CA . PRO A 1 137 ? 23.202 4.046 22.367 1.00 44.81 137 PRO A CA 1
ATOM 1032 C C . PRO A 1 137 ? 22.367 3.486 23.533 1.00 44.81 137 PRO A C 1
ATOM 1034 O O . PRO A 1 137 ? 22.348 2.278 23.790 1.00 44.81 137 PRO A O 1
ATOM 1037 N N . SER A 1 138 ? 21.638 4.377 24.211 1.00 48.03 138 SER A N 1
ATOM 1038 C CA . SER A 1 138 ? 20.643 4.072 25.250 1.00 48.03 138 SER A CA 1
ATOM 1039 C C . SER A 1 138 ? 19.347 3.459 24.678 1.00 48.03 138 SER A C 1
ATOM 1041 O O . SER A 1 138 ? 19.122 3.443 23.471 1.00 48.03 138 SER A O 1
ATOM 1043 N N . HIS A 1 139 ? 18.504 2.880 25.545 1.00 40.06 139 HIS A N 1
ATOM 1044 C CA . HIS A 1 139 ? 17.373 2.032 25.144 1.00 40.06 139 HIS A CA 1
ATOM 1045 C C . HIS A 1 139 ? 16.235 2.781 24.416 1.00 40.06 139 HIS A C 1
ATOM 1047 O O . HIS A 1 139 ? 15.561 3.619 25.005 1.00 40.06 139 HIS A O 1
ATOM 1053 N N . GLY A 1 140 ? 15.961 2.355 23.177 1.00 54.84 140 GLY A N 1
ATOM 1054 C CA . GLY A 1 140 ? 14.791 2.675 22.349 1.00 54.84 140 GLY A CA 1
ATOM 1055 C C . GLY A 1 140 ? 14.557 1.549 21.327 1.00 54.84 140 GLY A C 1
ATOM 1056 O O . GLY A 1 140 ? 15.466 0.757 21.058 1.00 54.84 140 GLY A O 1
ATOM 1057 N N . ARG A 1 141 ? 13.331 1.387 20.809 1.00 55.44 141 ARG A N 1
ATOM 1058 C CA . ARG A 1 141 ? 13.019 0.318 19.838 1.00 55.44 141 ARG A CA 1
ATOM 1059 C C . ARG A 1 141 ? 13.580 0.687 18.466 1.00 55.44 141 ARG A C 1
ATOM 1061 O O . ARG A 1 141 ? 13.020 1.533 17.783 1.00 55.44 141 ARG A O 1
ATOM 1068 N N . TYR A 1 142 ? 14.642 0.012 18.048 1.00 62.84 142 TYR A N 1
ATOM 1069 C CA . TYR A 1 142 ? 15.170 0.141 16.694 1.00 62.84 142 TYR A CA 1
ATOM 1070 C C . TYR A 1 142 ? 14.393 -0.737 15.707 1.00 62.84 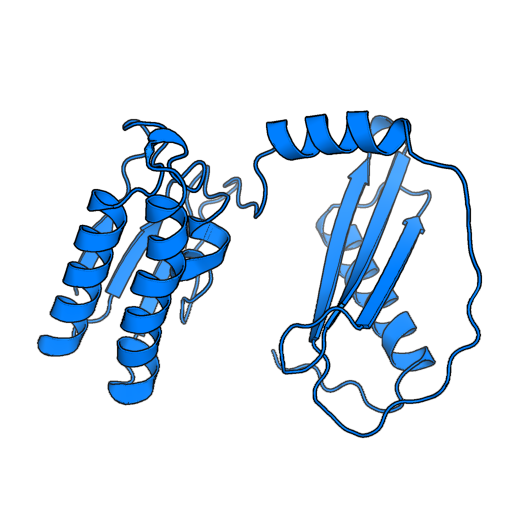142 TYR A C 1
ATOM 1072 O O . TYR A 1 142 ? 14.067 -1.888 16.008 1.00 62.84 142 TYR A O 1
ATOM 1080 N N . LYS A 1 143 ? 14.125 -0.206 14.511 1.00 60.34 143 LYS A N 1
ATOM 1081 C CA . LYS A 1 143 ? 13.557 -0.952 13.381 1.00 60.34 143 LYS A CA 1
ATOM 1082 C C . LYS A 1 143 ? 14.678 -1.314 12.416 1.00 60.34 143 LYS A C 1
ATOM 1084 O O . LYS A 1 143 ? 15.380 -0.427 11.943 1.00 60.34 143 LYS A O 1
ATOM 1089 N N . CYS A 1 144 ? 14.842 -2.601 12.122 1.00 68.88 144 CYS A N 1
ATOM 1090 C CA . CYS A 1 144 ? 15.777 -3.074 11.105 1.00 68.88 144 CYS A CA 1
ATOM 1091 C C . CYS A 1 144 ? 14.998 -3.515 9.864 1.00 68.88 144 CYS A C 1
ATOM 1093 O O . CYS A 1 144 ? 14.168 -4.419 9.942 1.00 68.88 144 CYS A O 1
ATOM 1095 N N . ASN A 1 145 ? 15.258 -2.871 8.733 1.00 73.50 145 ASN A N 1
ATOM 1096 C CA . ASN A 1 145 ? 14.780 -3.285 7.424 1.00 73.50 145 ASN A CA 1
ATOM 1097 C C . ASN A 1 145 ? 15.856 -4.149 6.770 1.00 73.50 145 ASN A C 1
ATOM 1099 O O . ASN A 1 145 ? 17.010 -3.729 6.697 1.00 73.50 145 ASN A O 1
ATOM 1103 N N . VAL A 1 146 ? 15.469 -5.323 6.281 1.00 68.62 146 VAL A N 1
ATOM 1104 C CA . VAL A 1 146 ? 16.348 -6.245 5.558 1.00 68.62 146 VAL A CA 1
ATOM 1105 C C . VAL A 1 146 ? 15.796 -6.396 4.153 1.00 68.62 146 VAL A C 1
ATOM 1107 O O . VAL A 1 146 ? 14.604 -6.639 3.990 1.00 68.62 146 VAL A O 1
ATOM 1110 N N . ASP A 1 147 ? 16.655 -6.227 3.162 1.00 70.06 147 ASP A N 1
ATOM 1111 C CA . ASP A 1 147 ? 16.350 -6.406 1.751 1.00 70.06 147 ASP A CA 1
ATOM 1112 C C . ASP A 1 147 ? 17.325 -7.423 1.162 1.00 70.06 147 ASP A C 1
ATOM 1114 O O . ASP A 1 147 ? 18.513 -7.421 1.496 1.00 70.06 147 ASP A O 1
ATOM 1118 N N . VAL A 1 148 ? 16.831 -8.307 0.301 1.00 70.12 148 VAL A N 1
ATOM 1119 C CA . VAL A 1 148 ? 17.661 -9.306 -0.373 1.00 70.12 148 VAL A CA 1
ATOM 1120 C C . VAL A 1 148 ? 17.513 -9.125 -1.871 1.00 70.12 148 VAL A C 1
ATOM 1122 O O . VAL A 1 148 ? 16.431 -9.220 -2.438 1.00 70.12 148 VAL A O 1
ATOM 1125 N N . SER A 1 149 ? 18.640 -8.876 -2.520 1.00 66.44 149 SER A N 1
ATOM 1126 C CA . SER A 1 149 ? 18.751 -8.671 -3.955 1.00 66.44 149 SER A CA 1
ATOM 1127 C C . SER A 1 149 ? 19.504 -9.833 -4.592 1.00 66.44 149 SER A C 1
ATOM 1129 O O . SER A 1 149 ? 20.513 -10.310 -4.073 1.00 66.44 149 SER A O 1
ATOM 1131 N N . PHE A 1 150 ? 19.034 -10.285 -5.749 1.00 70.12 150 PHE A N 1
ATOM 1132 C CA . PHE A 1 150 ? 19.606 -11.427 -6.456 1.00 70.12 150 PHE A CA 1
ATOM 1133 C C . PHE A 1 150 ? 20.223 -10.963 -7.772 1.00 70.12 150 PHE A C 1
ATOM 1135 O O . PHE A 1 150 ? 19.597 -10.251 -8.558 1.00 70.12 150 PHE A O 1
ATOM 1142 N N . SER A 1 151 ? 21.468 -11.361 -8.032 1.00 60.56 151 SER A N 1
ATOM 1143 C CA . SER A 1 151 ? 22.163 -11.057 -9.278 1.00 60.56 151 SER A CA 1
ATOM 1144 C C . SER A 1 151 ? 22.583 -12.338 -9.986 1.00 60.56 151 SER A C 1
ATOM 1146 O O . SER A 1 151 ? 23.651 -12.886 -9.719 1.00 60.56 151 SER A O 1
ATOM 1148 N N . LEU A 1 152 ? 21.762 -12.760 -10.952 1.00 59.44 152 LEU A N 1
ATOM 1149 C CA . LEU A 1 152 ? 22.039 -13.907 -11.826 1.00 59.44 152 LEU A CA 1
ATOM 1150 C C . LEU A 1 152 ? 23.353 -13.717 -12.602 1.00 59.44 152 LEU A C 1
ATOM 1152 O O . LEU A 1 152 ? 24.217 -14.583 -12.579 1.00 59.44 152 LEU A O 1
ATOM 1156 N N . ASN A 1 153 ? 23.566 -12.535 -13.189 1.00 58.03 153 ASN A N 1
ATOM 1157 C CA . ASN A 1 153 ? 24.760 -12.244 -13.998 1.00 58.03 153 ASN A CA 1
ATOM 1158 C C . ASN A 1 153 ? 26.071 -12.239 -13.200 1.00 58.03 153 ASN A C 1
ATOM 1160 O O . ASN A 1 153 ? 27.136 -12.431 -13.775 1.00 58.03 153 ASN A O 1
ATOM 1164 N N . ARG A 1 154 ? 26.015 -11.949 -11.894 1.00 56.38 154 ARG A N 1
ATOM 1165 C CA . ARG A 1 154 ? 27.197 -11.943 -11.019 1.00 56.38 154 ARG A CA 1
ATOM 1166 C C . ARG A 1 154 ? 27.300 -13.204 -10.166 1.00 56.38 154 ARG A C 1
ATOM 1168 O O . ARG A 1 154 ? 28.271 -13.306 -9.428 1.00 56.38 154 ARG A O 1
ATOM 1175 N N . ASN A 1 155 ? 26.330 -14.119 -10.263 1.00 67.81 155 ASN A N 1
ATOM 1176 C CA . ASN A 1 155 ? 26.184 -15.291 -9.397 1.00 67.81 155 ASN A CA 1
ATOM 1177 C C . ASN A 1 155 ? 26.263 -14.924 -7.898 1.00 67.81 155 ASN A C 1
ATOM 1179 O O . ASN A 1 155 ? 27.000 -15.538 -7.130 1.00 67.81 155 ASN A O 1
ATOM 1183 N N . LYS A 1 156 ? 25.571 -13.846 -7.496 1.00 68.94 156 LYS A N 1
ATOM 1184 C CA . LYS A 1 156 ? 25.657 -13.283 -6.136 1.00 68.94 156 LYS A CA 1
ATOM 1185 C C . LYS A 1 156 ? 24.293 -12.905 -5.577 1.00 68.94 156 LYS A C 1
ATOM 1187 O O . LYS A 1 156 ? 23.450 -12.373 -6.301 1.00 68.94 156 LYS A O 1
ATOM 1192 N N . VAL A 1 157 ? 24.133 -13.088 -4.272 1.00 73.19 157 VAL A N 1
ATOM 1193 C CA . VAL A 1 157 ? 23.026 -12.544 -3.476 1.00 73.19 157 VAL A CA 1
ATOM 1194 C C . VAL A 1 157 ? 23.566 -11.386 -2.641 1.00 73.19 157 VAL A C 1
ATOM 1196 O O . VAL A 1 157 ? 24.554 -11.545 -1.929 1.00 73.19 157 VAL A O 1
ATOM 1199 N N . GLY A 1 158 ? 22.963 -10.208 -2.768 1.00 72.94 158 GLY A N 1
ATOM 1200 C CA . GLY A 1 158 ? 23.292 -9.019 -1.988 1.00 72.94 158 GLY A CA 1
ATOM 1201 C C . GLY A 1 158 ? 22.239 -8.785 -0.917 1.00 72.94 158 GLY A C 1
ATOM 1202 O O . GLY A 1 158 ? 21.071 -8.608 -1.245 1.00 72.94 158 GLY A O 1
ATOM 1203 N N . ILE A 1 159 ? 22.641 -8.758 0.345 1.00 76.81 159 ILE A N 1
ATOM 1204 C CA . ILE A 1 159 ? 21.762 -8.508 1.485 1.00 76.81 159 ILE A CA 1
ATOM 1205 C C . ILE A 1 159 ? 22.014 -7.083 1.968 1.00 76.81 159 ILE A C 1
ATOM 1207 O O . ILE A 1 159 ? 23.125 -6.757 2.383 1.00 76.81 159 ILE A O 1
ATOM 1211 N N . GLY A 1 160 ? 20.993 -6.236 1.910 1.00 70.38 160 GLY A N 1
ATOM 1212 C CA . GLY A 1 160 ? 20.992 -4.892 2.473 1.00 70.38 160 GLY A CA 1
ATOM 1213 C C . GLY A 1 160 ? 20.273 -4.873 3.815 1.00 70.38 160 GLY A C 1
ATOM 1214 O O . GLY A 1 160 ? 19.214 -5.467 3.974 1.00 70.38 160 GLY A O 1
ATOM 1215 N N . MET A 1 161 ? 20.834 -4.187 4.799 1.00 79.00 161 MET A N 1
ATOM 1216 C CA . MET A 1 161 ? 20.241 -4.045 6.124 1.00 79.00 161 MET A CA 1
ATOM 1217 C C . MET A 1 161 ? 20.312 -2.576 6.535 1.00 79.00 161 MET A C 1
ATOM 1219 O O . MET A 1 161 ? 21.348 -1.941 6.357 1.00 79.00 161 MET A O 1
ATOM 1223 N N . CYS A 1 162 ? 19.233 -2.022 7.082 1.00 73.56 162 CYS A N 1
ATOM 1224 C CA . CYS A 1 162 ? 19.155 -0.626 7.513 1.00 73.56 162 CYS A CA 1
ATOM 1225 C C . CYS A 1 162 ? 18.440 -0.519 8.858 1.00 73.56 162 CYS A C 1
ATOM 1227 O O . CYS A 1 162 ? 17.325 -1.010 9.010 1.00 73.56 162 CYS A O 1
ATOM 1229 N N . ILE A 1 163 ? 19.070 0.154 9.816 1.00 72.62 163 ILE A N 1
ATOM 1230 C CA . ILE A 1 163 ? 18.534 0.412 11.148 1.00 72.62 163 ILE A CA 1
ATOM 1231 C C . ILE A 1 163 ? 18.008 1.842 11.208 1.00 72.62 163 ILE A C 1
ATOM 1233 O O . ILE A 1 163 ? 18.677 2.791 10.789 1.00 72.62 163 ILE A O 1
ATOM 1237 N N . ARG A 1 164 ? 16.810 1.989 11.768 1.00 66.69 164 ARG A N 1
ATOM 1238 C CA . ARG A 1 164 ? 16.187 3.270 12.087 1.00 66.69 164 ARG A CA 1
ATOM 1239 C C . ARG A 1 164 ? 15.789 3.335 13.551 1.00 66.69 164 ARG A C 1
ATOM 1241 O O . ARG A 1 164 ? 15.479 2.302 14.147 1.00 66.69 164 ARG A O 1
ATOM 1248 N N . ASP A 1 165 ? 15.802 4.539 14.113 1.00 66.88 165 ASP A N 1
ATOM 1249 C CA . ASP A 1 165 ? 15.250 4.794 15.443 1.00 66.88 165 ASP A CA 1
ATOM 1250 C C . ASP A 1 165 ? 13.710 4.734 15.420 1.00 66.88 165 ASP A C 1
ATOM 1252 O O . ASP A 1 165 ? 13.073 4.558 14.376 1.00 66.88 165 ASP A O 1
ATOM 1256 N N . ASP A 1 166 ? 13.106 4.865 16.593 1.00 60.47 166 ASP A N 1
ATOM 1257 C CA . ASP A 1 166 ? 11.659 4.910 16.801 1.00 60.47 166 ASP A CA 1
ATOM 1258 C C . ASP A 1 166 ? 10.983 6.144 16.178 1.00 60.47 166 ASP A C 1
ATOM 1260 O O . ASP A 1 166 ? 9.771 6.143 15.964 1.00 60.47 166 ASP A O 1
ATOM 1264 N N . HIS A 1 167 ? 11.764 7.156 15.799 1.00 54.00 167 HIS A N 1
ATOM 1265 C CA . HIS A 1 167 ? 11.328 8.315 15.022 1.00 54.00 167 HIS A CA 1
ATOM 1266 C C . HIS A 1 167 ? 11.535 8.140 13.504 1.00 54.00 167 HIS A C 1
ATOM 1268 O O . HIS A 1 167 ? 11.278 9.065 12.732 1.00 54.00 167 HIS A O 1
ATOM 1274 N N . GLY A 1 168 ? 11.998 6.970 13.051 1.00 50.34 168 GLY A N 1
ATOM 1275 C CA . GLY A 1 168 ? 12.239 6.665 11.640 1.00 50.34 168 GLY A CA 1
ATOM 1276 C C . GLY A 1 168 ? 13.517 7.278 11.052 1.00 50.34 168 GLY A C 1
ATOM 1277 O O . GLY A 1 168 ? 13.741 7.162 9.838 1.00 50.34 168 GLY A O 1
ATOM 1278 N N . ARG A 1 169 ? 14.373 7.899 11.873 1.00 57.12 169 ARG A N 1
ATOM 1279 C CA . ARG A 1 169 ? 15.668 8.453 11.451 1.00 57.12 169 ARG A CA 1
ATOM 1280 C C . ARG A 1 169 ? 16.658 7.333 11.178 1.00 57.12 169 ARG A C 1
ATOM 1282 O O . ARG A 1 169 ? 16.647 6.308 11.849 1.00 57.12 169 ARG A O 1
ATOM 1289 N N . PHE A 1 170 ? 17.510 7.532 10.176 1.00 60.44 170 PHE A N 1
ATOM 1290 C CA . PHE A 1 170 ? 18.578 6.591 9.847 1.00 60.44 170 PHE A CA 1
ATOM 1291 C C . PHE A 1 170 ? 19.591 6.502 10.993 1.00 60.44 170 PHE A C 1
ATOM 1293 O O . PHE A 1 170 ? 20.026 7.531 11.506 1.00 60.44 170 PHE A O 1
ATOM 1300 N N . VAL A 1 171 ? 19.966 5.278 11.364 1.00 71.56 171 VAL A N 1
ATOM 1301 C CA . VAL A 1 171 ? 20.938 5.001 12.430 1.00 71.56 171 VAL A CA 1
ATOM 1302 C C . VAL A 1 171 ? 22.179 4.324 11.862 1.00 71.56 171 VAL A C 1
ATOM 1304 O O . VAL A 1 171 ? 23.283 4.804 12.087 1.00 71.56 171 VAL A O 1
ATOM 1307 N N . ASP A 1 172 ? 22.009 3.217 11.136 1.00 71.25 172 ASP A N 1
ATOM 1308 C CA . ASP A 1 172 ? 23.122 2.430 10.588 1.00 71.25 172 ASP A CA 1
ATOM 1309 C C . ASP A 1 172 ? 22.657 1.627 9.360 1.00 71.25 172 ASP A C 1
ATOM 1311 O O . ASP A 1 172 ? 21.458 1.395 9.175 1.00 71.25 172 ASP A O 1
ATOM 1315 N N . ALA A 1 173 ? 23.588 1.172 8.522 1.00 74.12 173 ALA A N 1
ATOM 1316 C CA . ALA A 1 173 ? 23.303 0.230 7.446 1.00 74.12 173 ALA A CA 1
ATOM 1317 C C . ALA A 1 173 ? 24.495 -0.667 7.119 1.00 74.12 173 ALA A C 1
ATOM 1319 O O . ALA A 1 173 ? 25.655 -0.296 7.279 1.00 74.12 173 ALA A O 1
ATOM 1320 N N . ARG A 1 174 ? 24.192 -1.853 6.592 1.00 72.44 174 ARG A N 1
ATOM 1321 C CA . ARG A 1 174 ? 25.187 -2.819 6.138 1.00 72.44 174 ARG A CA 1
ATOM 1322 C C . ARG A 1 174 ? 24.759 -3.468 4.833 1.00 72.44 174 ARG A C 1
ATOM 1324 O O . ARG A 1 174 ? 23.578 -3.717 4.616 1.00 72.44 174 ARG A O 1
ATOM 1331 N N . ILE A 1 175 ? 25.742 -3.763 3.989 1.00 72.94 175 ILE A N 1
ATOM 1332 C CA . ILE A 1 175 ? 25.568 -4.578 2.790 1.00 72.94 175 ILE A CA 1
ATOM 1333 C C . ILE A 1 175 ? 26.493 -5.788 2.911 1.00 72.94 175 ILE A C 1
ATOM 1335 O O . ILE A 1 175 ? 27.681 -5.631 3.196 1.00 72.94 175 ILE A O 1
ATOM 1339 N N . GLU A 1 176 ? 25.956 -6.983 2.696 1.00 73.56 176 GLU A N 1
ATOM 1340 C CA . GLU A 1 176 ? 26.718 -8.229 2.610 1.00 73.56 176 GLU A CA 1
ATOM 1341 C C . GLU A 1 176 ? 26.483 -8.907 1.260 1.00 73.56 176 GLU A C 1
ATOM 1343 O O . GLU A 1 176 ? 25.397 -8.823 0.691 1.00 73.56 176 GLU A O 1
ATOM 1348 N N . TRP A 1 177 ? 27.508 -9.584 0.745 1.00 75.56 177 TRP A N 1
ATOM 1349 C CA . TRP A 1 177 ? 27.438 -10.320 -0.515 1.00 75.56 177 TRP A CA 1
ATOM 1350 C C . TRP A 1 177 ? 27.743 -11.792 -0.273 1.00 75.56 177 TRP A C 1
ATOM 1352 O O . TRP A 1 177 ? 28.733 -12.122 0.375 1.00 75.56 177 TRP A O 1
ATOM 1362 N N . ILE A 1 178 ? 26.911 -12.666 -0.832 1.00 74.94 178 ILE A N 1
ATOM 1363 C CA . ILE A 1 178 ? 27.082 -14.117 -0.799 1.00 74.94 178 ILE A CA 1
ATOM 1364 C C . ILE A 1 178 ? 27.327 -14.595 -2.228 1.00 74.94 178 ILE A C 1
ATOM 1366 O O . ILE A 1 178 ? 26.520 -14.337 -3.122 1.00 74.94 178 ILE A O 1
ATOM 1370 N N . GLU A 1 179 ? 28.444 -15.287 -2.446 1.00 65.44 179 GLU A N 1
ATOM 1371 C CA . GLU A 1 179 ? 28.874 -15.790 -3.760 1.00 65.44 179 GLU A CA 1
ATOM 1372 C C . GLU A 1 179 ? 28.281 -17.168 -4.100 1.00 65.44 179 GLU A C 1
ATOM 1374 O O . GLU A 1 179 ? 28.996 -18.080 -4.500 1.00 65.44 179 GLU A O 1
ATOM 1379 N N . LEU A 1 180 ? 26.968 -17.336 -3.923 1.00 62.03 180 LEU A N 1
ATOM 1380 C CA . LEU A 1 180 ? 26.219 -18.512 -4.375 1.00 62.03 180 LEU A CA 1
ATOM 1381 C C . LEU A 1 180 ? 24.819 -18.094 -4.849 1.00 62.03 180 LEU A C 1
ATOM 1383 O O . LEU A 1 180 ? 24.124 -17.371 -4.133 1.00 62.03 180 LEU A O 1
ATOM 1387 N N . ILE A 1 181 ? 24.371 -18.588 -6.011 1.00 56.62 181 ILE A N 1
ATOM 1388 C CA . ILE A 1 181 ? 22.944 -18.584 -6.369 1.00 56.62 181 ILE A CA 1
ATOM 1389 C C . ILE A 1 181 ? 22.211 -19.546 -5.435 1.00 56.62 181 ILE A C 1
ATOM 1391 O O . ILE A 1 181 ? 22.525 -20.732 -5.348 1.00 56.62 181 ILE A O 1
ATOM 1395 N N . LEU A 1 182 ? 21.212 -19.006 -4.751 1.00 58.81 182 LEU A N 1
ATOM 1396 C CA . LEU A 1 182 ? 20.294 -19.726 -3.885 1.00 58.81 182 LEU A CA 1
ATOM 1397 C C . LEU A 1 182 ? 18.881 -19.475 -4.410 1.00 58.81 182 LEU A C 1
ATOM 1399 O O . LEU A 1 182 ? 18.616 -18.414 -4.981 1.00 58.81 182 LEU A O 1
ATOM 1403 N N . ASP A 1 183 ? 17.982 -20.439 -4.216 1.00 65.75 183 ASP A N 1
ATOM 1404 C CA . ASP A 1 183 ? 16.547 -20.215 -4.409 1.00 65.75 183 ASP A CA 1
ATOM 1405 C C . ASP A 1 183 ? 16.102 -18.958 -3.641 1.00 65.75 183 ASP A C 1
ATOM 1407 O O . ASP A 1 183 ? 16.631 -18.679 -2.562 1.00 65.75 183 ASP A O 1
ATOM 1411 N N . VAL A 1 184 ? 15.144 -18.199 -4.182 1.00 60.84 184 VAL A N 1
ATOM 1412 C CA . VAL A 1 184 ? 14.727 -16.903 -3.616 1.00 60.84 184 VAL A CA 1
ATOM 1413 C C . VAL A 1 184 ? 14.339 -17.040 -2.142 1.00 60.84 184 VAL A C 1
ATOM 1415 O O . VAL A 1 184 ? 14.806 -16.257 -1.316 1.00 60.84 184 VAL A O 1
ATOM 1418 N N . LYS A 1 185 ? 13.598 -18.096 -1.778 1.00 61.12 185 LYS A N 1
ATOM 1419 C CA . LYS A 1 185 ? 13.174 -18.335 -0.389 1.00 61.12 185 LYS A CA 1
ATOM 1420 C C . LYS A 1 185 ? 14.361 -18.637 0.521 1.00 61.12 185 LYS A C 1
ATOM 1422 O O . LYS A 1 185 ? 14.398 -18.217 1.677 1.00 61.12 185 LYS A O 1
ATOM 1427 N N . ILE A 1 186 ? 15.351 -19.359 -0.001 1.00 68.56 186 ILE A N 1
ATOM 1428 C CA . ILE A 1 186 ? 16.589 -19.668 0.718 1.00 68.56 186 ILE A CA 1
ATOM 1429 C C . ILE A 1 186 ? 17.427 -18.394 0.888 1.00 68.56 186 ILE A C 1
ATOM 1431 O O . ILE A 1 186 ? 17.966 -18.157 1.968 1.00 68.56 186 ILE A O 1
ATOM 1435 N N . GLY A 1 187 ? 17.496 -17.540 -0.135 1.00 66.31 187 GLY A N 1
ATOM 1436 C CA . GLY A 1 187 ? 18.178 -16.250 -0.073 1.00 66.31 187 GLY A CA 1
ATOM 1437 C C . GLY A 1 187 ? 17.544 -15.286 0.928 1.00 66.31 187 GLY A C 1
ATOM 1438 O O . GLY A 1 187 ? 18.268 -14.671 1.706 1.00 66.31 187 GLY A O 1
ATOM 1439 N N . GLU A 1 188 ? 16.214 -15.204 0.978 1.00 62.28 188 GLU A N 1
ATOM 1440 C CA . GLU A 1 188 ? 15.479 -14.414 1.976 1.00 62.28 188 GLU A CA 1
ATOM 1441 C C . GLU A 1 188 ? 15.714 -14.928 3.402 1.00 62.28 188 GLU A C 1
ATOM 1443 O O . GLU A 1 188 ? 16.063 -14.150 4.293 1.00 62.28 188 GLU A O 1
ATOM 1448 N N . ALA A 1 189 ? 15.613 -16.245 3.619 1.00 69.00 189 ALA A N 1
ATOM 1449 C CA . ALA A 1 189 ? 15.879 -16.861 4.919 1.00 69.00 189 ALA A CA 1
ATOM 1450 C C . ALA A 1 189 ? 17.325 -16.622 5.384 1.00 69.00 189 ALA A C 1
ATOM 1452 O O . ALA A 1 189 ? 17.584 -16.335 6.557 1.00 69.00 189 ALA A O 1
ATOM 1453 N N . ILE A 1 190 ? 18.280 -16.692 4.457 1.00 71.06 190 ILE A N 1
ATOM 1454 C CA . ILE A 1 190 ? 19.688 -16.406 4.724 1.00 71.06 190 ILE A CA 1
ATOM 1455 C C . ILE A 1 190 ? 19.906 -14.913 4.979 1.00 71.06 190 ILE A C 1
ATOM 1457 O O . ILE A 1 190 ? 20.664 -14.577 5.888 1.00 71.06 190 ILE A O 1
ATOM 1461 N N . GLY A 1 191 ? 19.230 -14.025 4.250 1.00 68.31 191 GLY A N 1
ATOM 1462 C CA . GLY A 1 191 ? 19.253 -12.582 4.487 1.00 68.31 191 GLY A CA 1
ATOM 1463 C C . GLY A 1 191 ? 18.768 -12.222 5.884 1.00 68.31 191 GLY A C 1
ATOM 1464 O O . GLY A 1 191 ? 19.463 -11.520 6.622 1.00 68.31 191 GLY A O 1
ATOM 1465 N N . LEU A 1 192 ? 17.637 -12.797 6.297 1.00 67.69 192 LEU A N 1
ATOM 1466 C CA . LEU A 1 192 ? 17.115 -12.660 7.653 1.00 67.69 192 LEU A CA 1
ATOM 1467 C C . LEU A 1 192 ? 18.095 -13.222 8.691 1.00 67.69 192 LEU A C 1
ATOM 1469 O O . LEU A 1 192 ? 18.372 -12.565 9.692 1.00 67.69 192 LEU A O 1
ATOM 1473 N N . MET A 1 193 ? 18.677 -14.401 8.457 1.00 74.19 193 MET A N 1
ATOM 1474 C CA . MET A 1 193 ? 19.668 -14.985 9.366 1.00 74.19 193 MET A CA 1
ATOM 1475 C C . MET A 1 193 ? 20.913 -14.096 9.519 1.00 74.19 193 MET A C 1
ATOM 1477 O O . MET A 1 193 ? 21.409 -13.937 10.636 1.00 74.19 193 MET A O 1
ATOM 1481 N N . HIS A 1 194 ? 21.423 -13.509 8.435 1.00 72.31 194 HIS A N 1
ATOM 1482 C CA . HIS A 1 194 ? 22.569 -12.595 8.485 1.00 72.31 194 HIS A CA 1
ATOM 1483 C C . HIS A 1 194 ? 22.217 -11.296 9.201 1.00 72.31 194 HIS A C 1
ATOM 1485 O O . HIS A 1 194 ? 22.988 -10.848 10.049 1.00 72.31 194 HIS A O 1
ATOM 1491 N N . ALA A 1 195 ? 21.023 -10.754 8.968 1.00 67.62 195 ALA A N 1
ATOM 1492 C CA . ALA A 1 195 ? 20.526 -9.610 9.716 1.00 67.62 195 ALA A CA 1
ATOM 1493 C C . ALA A 1 195 ? 20.391 -9.909 11.211 1.00 67.62 195 ALA A C 1
ATOM 1495 O O . ALA A 1 195 ? 20.828 -9.114 12.037 1.00 67.62 195 ALA A O 1
ATOM 1496 N N . LEU A 1 196 ? 19.875 -11.080 11.584 1.00 7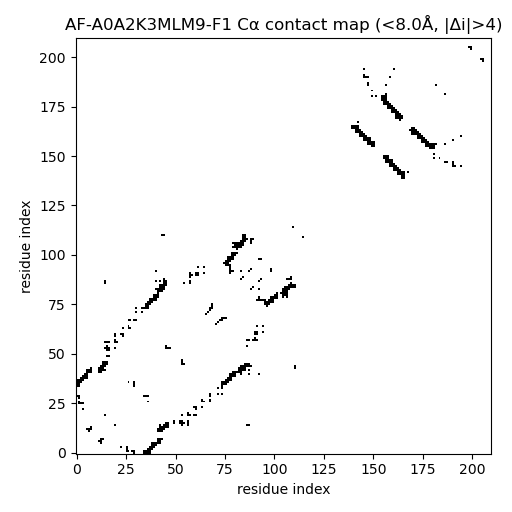1.56 196 LEU A N 1
ATOM 1497 C CA . LEU A 1 196 ? 19.773 -11.494 12.982 1.00 71.56 196 LEU A CA 1
ATOM 1498 C C . LEU A 1 196 ? 21.140 -11.714 13.623 1.00 71.56 196 LEU A C 1
ATOM 1500 O O . LEU A 1 196 ? 21.341 -11.302 14.762 1.00 71.56 196 LEU A O 1
ATOM 1504 N N . LYS A 1 197 ? 22.098 -12.318 12.911 1.00 74.38 197 LYS A N 1
ATOM 1505 C CA . LYS A 1 197 ? 23.486 -12.443 13.382 1.00 74.38 197 LYS A CA 1
ATOM 1506 C C . LYS A 1 197 ? 24.126 -11.071 13.566 1.00 74.38 197 LYS A C 1
ATOM 1508 O O . LYS A 1 197 ? 24.740 -10.827 14.600 1.00 74.38 197 LYS A O 1
ATOM 1513 N N . TRP A 1 198 ? 23.949 -10.170 12.603 1.00 72.62 198 TRP A N 1
ATOM 1514 C CA . TRP A 1 198 ? 24.457 -8.803 12.664 1.00 72.62 198 TRP A CA 1
ATOM 1515 C C . TRP A 1 198 ? 23.863 -8.030 13.845 1.00 72.62 198 TRP A C 1
ATOM 1517 O O . TRP A 1 198 ? 24.610 -7.465 14.643 1.00 72.62 198 TRP A O 1
ATOM 1527 N N . LEU A 1 199 ? 22.541 -8.091 14.026 1.00 68.62 199 LEU A N 1
ATOM 1528 C CA . LEU A 1 199 ? 21.846 -7.475 15.154 1.00 68.62 199 LEU A CA 1
ATOM 1529 C C . LEU A 1 199 ? 22.264 -8.098 16.490 1.00 68.62 199 LEU A C 1
ATOM 1531 O O . LEU A 1 199 ? 22.527 -7.362 17.432 1.00 68.62 199 LEU A O 1
ATOM 1535 N N . LYS A 1 200 ? 22.394 -9.427 16.580 1.00 67.31 200 LYS A N 1
ATOM 1536 C CA . LYS A 1 200 ? 22.802 -10.135 17.806 1.00 67.31 200 LYS A CA 1
ATOM 1537 C C . LYS A 1 200 ? 24.249 -9.842 18.207 1.00 67.31 200 LYS A C 1
ATOM 1539 O O . LYS A 1 200 ? 24.541 -9.760 19.395 1.00 67.31 200 LYS A O 1
ATOM 1544 N N . MET A 1 201 ? 25.153 -9.667 17.241 1.00 64.94 201 MET A N 1
ATOM 1545 C CA . MET A 1 201 ? 26.535 -9.252 17.516 1.00 64.94 201 MET A CA 1
ATOM 1546 C C . MET A 1 201 ? 26.625 -7.811 18.040 1.00 64.94 201 MET A C 1
ATOM 1548 O O . MET A 1 201 ? 27.611 -7.466 18.685 1.00 64.94 201 MET A O 1
ATOM 1552 N N . ARG A 1 202 ? 25.621 -6.969 17.766 1.00 61.00 202 ARG A N 1
ATOM 1553 C CA . ARG A 1 202 ? 25.679 -5.516 18.001 1.00 61.00 202 ARG A CA 1
ATOM 1554 C C . ARG A 1 202 ? 24.724 -5.031 19.100 1.00 61.00 202 ARG A C 1
ATOM 1556 O O . ARG A 1 202 ? 24.992 -4.017 19.738 1.00 61.00 202 ARG A O 1
ATOM 1563 N N . TYR A 1 203 ? 23.660 -5.781 19.383 1.00 60.75 203 TYR A N 1
ATOM 1564 C CA . TYR A 1 203 ? 22.625 -5.451 20.361 1.00 60.75 203 TYR A CA 1
ATOM 1565 C C . TYR A 1 203 ? 22.271 -6.678 21.212 1.00 60.75 203 TYR A C 1
ATOM 1567 O O . TYR A 1 203 ? 21.936 -7.743 20.701 1.00 60.75 203 TYR A O 1
ATOM 1575 N N . SER A 1 204 ? 22.324 -6.521 22.538 1.00 45.22 204 SER A N 1
ATOM 1576 C CA . SER A 1 204 ? 22.198 -7.627 23.503 1.00 45.22 204 SER A CA 1
ATOM 1577 C C . SER A 1 204 ? 20.797 -8.257 23.587 1.00 45.22 204 SER A C 1
ATOM 1579 O O . SER A 1 204 ? 20.662 -9.320 24.183 1.00 45.22 204 SER A O 1
ATOM 1581 N N . TYR A 1 205 ? 19.765 -7.636 22.998 1.00 45.81 205 TYR A N 1
ATOM 1582 C CA . TYR A 1 205 ? 18.381 -8.120 23.026 1.00 45.81 205 TYR A CA 1
ATOM 1583 C C . TYR A 1 205 ? 17.663 -7.777 21.713 1.00 45.81 205 TYR A C 1
ATOM 1585 O O . TYR A 1 205 ? 17.410 -6.608 21.430 1.00 45.81 205 TYR A O 1
ATOM 1593 N N . VAL A 1 206 ? 17.318 -8.795 20.919 1.00 43.66 206 VAL A N 1
ATOM 1594 C CA . VAL A 1 206 ? 16.491 -8.663 19.708 1.00 43.66 206 VAL A CA 1
ATOM 1595 C C . VAL A 1 206 ? 15.147 -9.327 19.995 1.00 43.66 206 VAL A C 1
ATOM 1597 O O . VAL A 1 206 ? 15.081 -10.543 20.150 1.00 43.66 206 VAL A O 1
ATOM 1600 N N . VAL A 1 207 ? 14.079 -8.534 20.096 1.00 39.28 207 VAL A N 1
ATOM 1601 C CA . VAL A 1 207 ? 12.707 -9.044 20.230 1.00 39.28 207 VAL A CA 1
ATOM 1602 C C . VAL A 1 207 ? 12.061 -8.987 18.853 1.00 39.28 207 VAL A C 1
ATOM 1604 O O . VAL A 1 207 ? 11.710 -7.905 18.385 1.00 39.28 207 VAL A O 1
ATOM 1607 N N . MET A 1 208 ? 11.917 -10.140 18.199 1.00 34.66 208 MET A N 1
ATOM 1608 C CA . MET A 1 208 ? 11.105 -10.241 16.988 1.00 34.66 208 MET A CA 1
ATOM 1609 C C . MET A 1 208 ? 9.635 -10.294 17.390 1.00 34.66 208 MET A C 1
ATOM 1611 O O . MET A 1 208 ? 9.230 -11.169 18.154 1.00 34.66 208 MET A O 1
ATOM 1615 N N . ARG A 1 209 ? 8.849 -9.328 16.913 1.00 27.36 209 ARG A N 1
ATOM 1616 C CA . ARG A 1 209 ? 7.391 -9.445 16.912 1.00 27.36 209 ARG A CA 1
ATOM 1617 C C . ARG A 1 209 ? 6.980 -9.986 15.538 1.00 27.36 209 ARG A C 1
ATOM 1619 O O . ARG A 1 209 ? 7.547 -9.487 14.564 1.00 27.36 209 ARG A O 1
ATOM 1626 N N . PRO A 1 210 ? 6.113 -11.012 15.487 1.00 29.27 210 PRO A N 1
ATOM 1627 C CA . PRO A 1 210 ? 5.586 -11.539 14.233 1.00 29.27 210 PRO A CA 1
ATOM 1628 C C . PRO A 1 210 ? 4.832 -10.462 13.451 1.00 29.27 210 PRO A C 1
ATOM 1630 O O . PRO A 1 210 ? 4.307 -9.523 14.101 1.00 29.27 210 PRO A O 1
#

InterPro domains:
  IPR000438 Acetyl-CoA carboxylase carboxyl transferase, beta subunit [PR01070] (8-22)
  IPR000438 Acetyl-CoA carboxylase carboxyl transferase, beta subunit [PR01070] (42-60)
  IPR000438 Acetyl-CoA carboxylase carboxyl transferase, beta subunit [PR01070] (80-97)
  IPR000438 Acetyl-CoA carboxylase carboxyl transferase, beta subunit [PR01070] (109-120)
  IPR011762 Acetyl-coenzyme A carboxyltransferase, N-terminal [PS50980] (1-183)
  IPR029045 ClpP/crotonase-like domain superfamily [SSF52096] (1-118)
  IPR034733 Acetyl-coenzyme A carboxylase carboxyl transferase subunit beta [PF01039] (5-114)

Foldseek 3Di:
DQEEEQDCVPQRSAQALVNLVVLLVSLVVCQVVVHAYEYEATGPEHDCVRPVRSLVSQVSNQVSVCCSCPVSVHFYEYEQAAEHEASRLVHSQVPGPYYHYDPPHHYYPHDPVVVVVVVVVVVVPDDDDDDDDDDDDDDFDKDKDWDWDDDPPQQKIKIKIWIATPVRHTDDIDIDIDNHDDDPVVRVVVSVVVNVVVCVVRPVDDDDDD

Sequence (210 aa):
VAIGIMEFEFMGGSMGSVVGEKITRLIEYATNQRLPLIIVCASGGARMQEGSLSLMQMAKISSALHEYQTNQKLFYVPILTSPTTGGVTASFGMLGDISIVEPDATIAFAGWRNAQQIRQLANIAQTGHQQTDWTKPSHGRYKCNVDVSFSLNRNKVGIGMCIRDDHGRFVDARIEWIELILDVKIGEAIGLMHALKWLKMRYSYVVMRP

Nearest PDB structures (foldseek):
  2f9i-assembly1_D  TM=9.400E-01  e=8.954E-13  Staphylococcus aureus
  5kdr-assembly1_B-2  TM=8.864E-01  e=3.430E-13  Staphylococcus aureus RF122
  4l6w-assembly1_A  TM=9.235E-01  e=2.062E-07  Mycobacterium tuberculosis
  4g2r-assembly1_B  TM=9.462E-01  e=1.236E-06  Mycobacterium tuberculosis
  6p7u-assembly2_C  TM=5.395E-01  e=1.596E-07  Mycobacterium tuberculosis H37Rv

Mean predicted aligned error: 15.28 Å

Organism: Trifolium pratense (NCBI:txid57577)

Secondary structure (DSSP, 8-state):
-EEEE--STTGGG-B-HHHHHHHHHHHHHHHHTT--EEEEEEESSB-GGGTHHHHHHHHHHHHHHHHHHHTS---EEEEEEEEEETTTTTTTTT--SS-EE-TT--EESS-HHHHHHHHHHHTT-----------PPPS---EEEEEEEEETTTTEEEEEEEEE-TT--EEEEEEEEESS---HHHHHHHHHHHHHHHHHHH-S------

pLDDT: mean 75.29, std 18.68, range [27.36, 98.62]

=== Feature glossary ===
Legend for the data blocks above and below:

— What the protein is —

The amino-acid sequence is the protein's primary structure: the linear order of residues from the N-terminus to the C-terminus, written in one-letter code. Everything else here — the 3D coordinates, the secondary structure, the domain annotations — is ultimately a consequence of this string.

Database cross-references. InterPro integrates a dozen domain/family signature databases into unified entries with residue-range hits. GO terms attach function/process/location labels with evidence codes. CATH codes position the fold in a four-level structural taxonomy. Organism is the NCBI-taxonomy species name.

— Where its atoms are —

The mmCIF block holds the 3D Cartesian coordinates of each backbone atom (N, Cα, C, O) in ångströms. mmCIF is the PDB's canonical archive format — a tagged-loop text representation of the atomic model.

The six renders are orthographic views along the three Cartesian axes in both directions. Representation (cartoon, sticks, or surface) and color scheme (sequence-rainbow or by-chain) vary across proteins so the training set covers all the common visualization conventions.

— Local backbone conformation —

Secondary structure is the local, repeating backbone conformation. DSSP classifies it into eight states by reading the hydrogen-bond network: three helix types (H, G, I), two β types (E, B), two non-regular types (T, S), and unstructured coil (-).

SS3 is a coarse helix/strand/coil call (letters a/b/c) made by the P-SEA algorithm from inter-Cα distances and dihedrals. It is less detailed than DSSP but needs only Cα positions.

Backbone dihedral angles. Every residue except chain termini has a φ (preceding-C → N → Cα → C) and a ψ (N → Cα → C → next-N). They are reported in degrees following the IUPAC sign convention. Secondary structure is essentially a statement about which (φ, ψ) basin each residue occupies.

— Global shape and packing —

The geometric summary reports three shape descriptors. Rg (radius of gyration) measures how spread out the Cα atom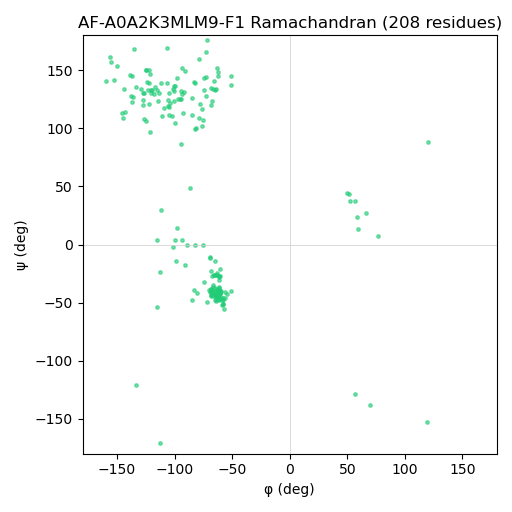s are about their centre of mass; compact globular proteins have small Rg, elongated or unfolded ones large. Cα contacts (<8 Å, |i−j|>4) count long-range residue pairs in spatial proximity — high for tightly packed folds, near zero for rods or random coil. The bounding-box extents give the protein's footprint along x, y, z in Å.

Solvent accessibility: the surface area of each residue that a 1.4 Å water probe can touch, in Å². When only backbone atoms are present the absolute values are lower than full-atom SASA (side chains contribute most of the area) and are flagged as backbone-only.

Plot images: a contact map (which residues are close in 3D, as an N×N binary image), a Ramachandran scatter (backbone torsion angles, revealing secondary-structure composition at a glance), and — for AlphaFold structures — a PAE heatmap (pairwise prediction confidence).

— Structural neighborhood —

Foldseek's 3Di representation compresses backbone geometry into a per-residue letter drawn from a learned twenty-state alphabet. It captures the tertiary interaction pattern around each residue — which residues are packed against it in space, regardless of where they are in sequence.

Structural nearest neighbors (via Foldseek easy-search vs the PDB). Reported per hit: target PDB id, E-value, and alignment TM-score. A TM-score above ~0.5 is the conventional threshold for 'same fold'.

— Confidence and disorder —

pLDDT (predicted Local Distance Difference Test) is AlphaFold's per-residue confidence score, ranging from 0 to 100. Values above 90 indicate high confidence (typically well-packed cores); 70–90 is confident; 50–70 low confidence; below 50 usually means the region is disordered or the prediction is 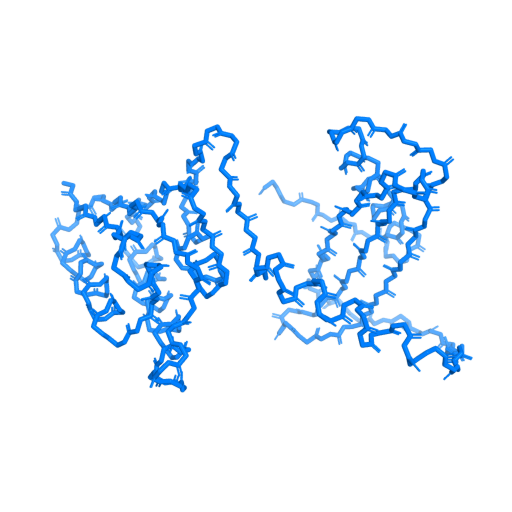unreliable there. AlphaFold stores pLDDT in the mmCIF B-factor column.

For experimental (PDB) structures, the B-factor (temperature factor) quantifies the positional spread of each atom in the crystal — a combination of thermal vibration and static disorder — in units of Å². High B-factors mark flexible loops or poorly resolved regions; low B-factors mark the rigid, well-ordered core.

Predicted Aligned Error (PAE) is an AlphaFold confidence matrix: entry (i, j) is the expected error in the position of residue j, in ångströms, when the prediction is superimposed on the true structure at residue i. Low PAE within a block of residues means that block is internally rigid and well-predicted; high PAE between two blocks means their relative placement is uncertain even if each block individually is confident.